Protein AF-A0A077LK19-F1 (afdb_monomer_lite)

Sequence (245 aa):
MDEQANLHALPDFLRAELSGHVGNIASLTPLQRVARYRASAEQLIANKRAGLQQEHVNHAQSVHFLSTVRYTKEDLELSNRLRSMPGIRPTDLDSMAIDAIFFLESNRHLMEFIAGLGQLEAHLAEQERLRAQQQAQEAARLHTQRLAEETARRLQAEEAARKLAQQKAEQEALRATTVAILPASSIELTFGPQATADVTTAIATLKSSIDQAITVFSETLRPHAAHLQDPNVQNLLELSGAERN

Radius of gyration: 47.84 Å; chains: 1; bounding box: 90×68×121 Å

Secondary structure (DSSP, 8-state):
--HHHHHHHS-HHHHHHHHHHH---TTS-HHHHHHHHHHHHHHHHHHHHHT--HHHHHHHHHHHTT---PPPHHHHHHHHHHHTSTT----SHHHHHHHHHHHHHHHHHHHHHHHHHHHHHHHHHHHHHHHHHHHHHHHHHHHHHHHHHHHHHHHHHHHHHHHHHHHHHHHHHHHHHHHHTS----------HHHHHHHHHHHHHHHHHHHHHHHHHHHHHHHHHTT---HHHHHHHHHHHHT--

pLDDT: mean 80.14, std 14.93, range [37.88, 95.0]

Foldseek 3Di:
DDPVVLLVQAQPVLSVQLCVQLDDCPPPDPLVSLVSSLVSLVVVLVVLVVPADVLLCVVLCVVCVVPPDQQHSVNLNVVVVVVPDPPDDPDDSVSSNVVVSSSVSNNVSSVVSSVVSVVVSVVVVVVVVVVVVVVVVVVVVVVVVVVVVVVVVVVVVVVVVVVVVVVVVVVVVVVVVVVVPDPPPPPPDPDPPVSVVVVVVVVVVVVVVVVVVVVVVVVVCVVVVVPDPDVVVVVVVVVVVPPPD

Structure (mmCIF, N/CA/C/O backbone):
data_AF-A0A077LK19-F1
#
_entry.id   AF-A0A077LK19-F1
#
loop_
_atom_site.group_PDB
_atom_site.id
_atom_site.type_symbol
_atom_site.label_atom_id
_atom_site.label_alt_id
_atom_site.label_comp_id
_atom_site.label_asym_id
_atom_site.label_entity_id
_atom_site.label_seq_id
_atom_site.pdbx_PDB_ins_code
_atom_site.Cartn_x
_atom_site.Cartn_y
_atom_site.Cartn_z
_atom_site.occupancy
_atom_site.B_iso_or_equiv
_atom_site.auth_seq_id
_atom_site.auth_comp_id
_atom_site.auth_asym_id
_atom_site.auth_atom_id
_atom_site.pdbx_PDB_model_num
ATOM 1 N N . MET A 1 1 ? -1.905 11.777 0.024 1.00 56.78 1 MET A N 1
ATOM 2 C CA . MET A 1 1 ? -1.041 11.276 -1.064 1.00 56.78 1 MET A CA 1
ATOM 3 C C . MET A 1 1 ? -1.726 10.042 -1.581 1.00 56.78 1 MET A C 1
ATOM 5 O O . MET A 1 1 ? -1.987 9.154 -0.780 1.00 56.78 1 MET A O 1
ATOM 9 N N . ASP A 1 2 ? -2.060 10.022 -2.864 1.00 78.00 2 ASP A N 1
ATOM 10 C CA . ASP A 1 2 ? -2.952 9.003 -3.407 1.00 78.00 2 ASP A CA 1
ATOM 11 C C . ASP A 1 2 ? -2.172 8.037 -4.296 1.00 78.00 2 ASP A C 1
ATOM 13 O O . ASP A 1 2 ? -1.284 8.438 -5.048 1.00 78.00 2 ASP A O 1
ATOM 17 N N . GLU A 1 3 ? -2.536 6.757 -4.230 1.00 77.44 3 GLU A N 1
ATOM 18 C CA . GLU A 1 3 ? -2.002 5.678 -5.074 1.00 77.44 3 GLU A CA 1
ATOM 19 C C . GLU A 1 3 ? -2.029 6.063 -6.567 1.00 77.44 3 GLU A C 1
ATOM 21 O O . GLU A 1 3 ? -1.060 5.858 -7.297 1.00 77.44 3 GLU A O 1
ATOM 26 N N . GLN A 1 4 ? -3.106 6.727 -6.998 1.00 81.25 4 GLN A N 1
ATOM 27 C CA . GLN A 1 4 ? -3.271 7.227 -8.363 1.00 81.25 4 GLN A CA 1
ATOM 28 C C . GLN A 1 4 ? -2.274 8.335 -8.716 1.00 81.25 4 GLN A C 1
ATOM 30 O O . GLN A 1 4 ? -1.746 8.339 -9.824 1.00 81.25 4 GLN A O 1
ATOM 35 N N . ALA A 1 5 ? -1.963 9.243 -7.788 1.00 83.50 5 ALA A N 1
ATOM 36 C CA . ALA A 1 5 ? -1.004 10.318 -8.037 1.00 83.50 5 ALA A CA 1
ATOM 37 C C . ALA A 1 5 ? 0.403 9.759 -8.308 1.00 83.50 5 ALA A C 1
ATOM 39 O O . ALA A 1 5 ? 1.060 10.183 -9.258 1.00 83.50 5 ALA A O 1
ATOM 40 N N . ASN A 1 6 ? 0.819 8.738 -7.548 1.00 83.12 6 ASN A N 1
ATOM 41 C CA . ASN A 1 6 ? 2.083 8.037 -7.787 1.00 83.12 6 ASN A CA 1
ATOM 42 C C . ASN A 1 6 ? 2.083 7.303 -9.141 1.00 83.12 6 ASN A C 1
ATOM 44 O O . ASN A 1 6 ? 3.077 7.338 -9.860 1.00 83.12 6 ASN A O 1
ATOM 48 N N . LEU A 1 7 ? 0.963 6.688 -9.537 1.00 85.81 7 LEU A N 1
ATOM 49 C CA . LEU A 1 7 ? 0.832 6.037 -10.849 1.00 85.81 7 LEU A CA 1
ATOM 50 C C . LEU A 1 7 ? 0.840 7.030 -12.022 1.00 85.81 7 LEU A C 1
ATOM 52 O O . LEU A 1 7 ? 1.305 6.689 -13.109 1.00 85.81 7 LEU A O 1
ATOM 56 N N . HIS A 1 8 ? 0.334 8.249 -11.832 1.00 87.38 8 HIS A N 1
ATOM 57 C CA . HIS A 1 8 ? 0.358 9.292 -12.860 1.00 87.38 8 HIS A CA 1
ATOM 58 C C . HIS A 1 8 ? 1.747 9.907 -13.066 1.00 87.38 8 HIS A C 1
ATOM 60 O O . HIS A 1 8 ? 2.015 10.424 -14.155 1.00 87.38 8 HIS A O 1
ATOM 66 N N . ALA A 1 9 ? 2.631 9.820 -12.067 1.00 86.88 9 ALA A N 1
ATOM 67 C CA . ALA A 1 9 ? 4.024 10.249 -12.187 1.00 86.88 9 ALA A CA 1
ATOM 68 C C . ALA A 1 9 ? 4.830 9.362 -13.153 1.00 86.88 9 ALA A C 1
ATOM 70 O O . ALA A 1 9 ? 5.771 9.840 -13.782 1.00 86.88 9 ALA A O 1
ATOM 71 N N . LEU A 1 10 ? 4.429 8.099 -13.328 1.00 91.75 10 LEU A N 1
ATOM 72 C CA . LEU A 1 10 ? 5.060 7.202 -14.289 1.00 91.75 10 LEU A CA 1
ATOM 73 C C . LEU A 1 10 ? 4.686 7.555 -15.743 1.00 91.75 10 LEU A C 1
ATOM 75 O O . LEU A 1 10 ? 3.550 7.969 -16.015 1.00 91.75 10 LEU A O 1
ATOM 79 N N . PRO A 1 11 ? 5.609 7.325 -16.695 1.00 93.75 11 PRO A N 1
ATOM 80 C CA . PRO A 1 11 ? 5.289 7.146 -18.108 1.00 93.75 11 PRO A CA 1
ATOM 81 C C . PRO A 1 11 ? 4.126 6.159 -18.304 1.00 93.75 11 PRO A C 1
ATOM 83 O O . PRO A 1 11 ? 4.033 5.135 -17.623 1.00 93.75 11 PRO A O 1
ATOM 86 N N . ASP A 1 12 ? 3.237 6.468 -19.240 1.00 93.75 12 ASP A N 1
ATOM 87 C CA . ASP A 1 12 ? 2.075 5.669 -19.615 1.00 93.75 12 ASP A CA 1
ATOM 88 C C . ASP A 1 12 ? 2.459 4.244 -20.033 1.00 93.75 12 ASP A C 1
ATOM 90 O O . ASP A 1 12 ? 1.763 3.301 -19.647 1.00 93.75 12 ASP A O 1
ATOM 94 N N . PHE A 1 13 ? 3.569 4.056 -20.759 1.00 93.56 13 PHE A N 1
ATOM 95 C CA . PHE A 1 13 ? 4.011 2.706 -21.134 1.00 93.56 13 PHE A CA 1
ATOM 96 C C . PHE A 1 13 ? 4.447 1.883 -19.911 1.00 93.56 13 PHE A C 1
ATOM 98 O O . PHE A 1 13 ? 4.066 0.719 -19.789 1.00 93.56 13 PHE A O 1
ATOM 105 N N . LEU A 1 14 ? 5.167 2.491 -18.958 1.00 93.62 14 LEU A N 1
ATOM 106 C CA . LEU A 1 14 ? 5.549 1.829 -17.705 1.00 93.62 14 LEU A CA 1
ATOM 107 C C . LEU A 1 14 ? 4.330 1.545 -16.838 1.00 93.62 14 LEU A C 1
ATOM 109 O O . LEU A 1 14 ? 4.253 0.483 -16.227 1.00 93.62 14 LEU A O 1
ATOM 113 N N . ARG A 1 15 ? 3.352 2.457 -16.815 1.00 93.31 15 ARG A N 1
ATOM 114 C CA . ARG A 1 15 ? 2.076 2.227 -16.136 1.00 93.31 15 ARG A CA 1
ATOM 115 C C . ARG A 1 15 ? 1.351 1.023 -16.736 1.00 93.31 15 ARG A C 1
ATOM 117 O O . ARG A 1 15 ? 0.878 0.183 -15.979 1.00 93.31 15 ARG A O 1
ATOM 124 N N . ALA A 1 16 ? 1.298 0.906 -18.062 1.00 91.75 16 ALA A N 1
ATOM 125 C CA . ALA A 1 16 ? 0.670 -0.227 -18.741 1.00 91.75 16 ALA A CA 1
ATOM 126 C C . ALA A 1 16 ? 1.394 -1.555 -18.454 1.00 91.75 16 ALA A C 1
ATOM 128 O O . ALA A 1 16 ? 0.746 -2.542 -18.098 1.00 91.75 16 ALA A O 1
ATOM 129 N N . GLU A 1 17 ? 2.728 -1.578 -18.540 1.00 92.25 17 GLU A N 1
ATOM 130 C CA . GLU A 1 17 ? 3.533 -2.756 -18.191 1.00 92.25 17 GLU A CA 1
ATOM 131 C C . GLU A 1 17 ? 3.330 -3.166 -16.728 1.00 92.25 17 GLU A C 1
ATOM 133 O O . GLU A 1 17 ? 3.128 -4.348 -16.433 1.00 92.25 17 GLU A O 1
ATOM 138 N N . LEU A 1 18 ? 3.342 -2.193 -15.814 1.00 92.94 18 LEU A N 1
ATOM 139 C CA . LEU A 1 18 ? 3.144 -2.416 -14.388 1.00 92.94 18 LEU A CA 1
ATOM 140 C C . LEU A 1 18 ? 1.738 -2.949 -14.103 1.00 92.94 18 LEU A C 1
ATOM 142 O O . LEU A 1 18 ? 1.604 -3.933 -13.384 1.00 92.94 18 LEU A O 1
ATOM 146 N N . SER A 1 19 ? 0.695 -2.369 -14.703 1.00 90.12 19 SER A N 1
ATOM 147 C CA . SER A 1 19 ? -0.677 -2.882 -14.604 1.00 90.12 19 SER A CA 1
ATOM 148 C C . SER A 1 19 ? -0.786 -4.329 -15.093 1.00 90.12 19 SER A C 1
ATOM 150 O O . SER A 1 19 ? -1.474 -5.130 -14.459 1.00 90.12 19 SER A O 1
ATOM 152 N N . GLY A 1 20 ? -0.065 -4.689 -16.160 1.00 89.56 20 GLY A N 1
ATOM 153 C CA . GLY A 1 20 ? 0.028 -6.070 -16.635 1.00 89.56 20 GLY A CA 1
ATOM 154 C C . GLY A 1 20 ? 0.677 -7.021 -15.622 1.00 89.56 20 GLY A C 1
ATOM 155 O O . GLY A 1 20 ? 0.201 -8.139 -15.444 1.00 89.56 20 GLY A O 1
ATOM 156 N N . HIS A 1 21 ? 1.723 -6.576 -14.917 1.00 87.94 21 HIS A N 1
ATOM 157 C CA . HIS A 1 21 ? 2.427 -7.381 -13.906 1.00 87.94 21 HIS A CA 1
ATOM 158 C C . HIS A 1 21 ? 1.668 -7.490 -12.577 1.00 87.94 21 HIS A C 1
ATOM 160 O O . HIS A 1 21 ? 1.743 -8.507 -11.887 1.00 87.94 21 HIS A O 1
ATOM 166 N N . VAL A 1 22 ? 0.953 -6.435 -12.195 1.00 91.38 22 VAL A N 1
ATOM 167 C CA . VAL A 1 22 ? 0.200 -6.363 -10.938 1.00 91.38 22 VAL A CA 1
ATOM 168 C C . VAL A 1 22 ? -1.007 -7.298 -10.975 1.00 91.38 22 VAL A C 1
ATOM 170 O O . VAL A 1 22 ? -1.248 -8.031 -10.006 1.00 91.38 22 VAL A O 1
ATOM 173 N N . GLY A 1 23 ? -1.708 -7.332 -12.112 1.00 86.88 23 GLY A N 1
ATOM 174 C CA . GLY A 1 23 ? -2.899 -8.148 -12.317 1.00 86.88 23 GLY A CA 1
ATOM 175 C C . GLY A 1 23 ? -4.124 -7.602 -11.578 1.00 86.88 23 GLY A C 1
ATOM 176 O O . GLY A 1 23 ? -4.266 -6.397 -11.374 1.00 86.88 23 GLY A O 1
ATOM 177 N N . ASN A 1 24 ? -5.042 -8.491 -11.188 1.00 87.56 24 ASN A N 1
ATOM 178 C CA . ASN A 1 24 ? -6.259 -8.093 -10.481 1.00 87.56 24 ASN A CA 1
ATOM 179 C C . ASN A 1 24 ? -5.975 -7.768 -9.005 1.00 87.56 24 ASN A C 1
ATOM 181 O O . ASN A 1 24 ? -5.489 -8.613 -8.255 1.00 87.56 24 ASN A O 1
ATOM 185 N N . ILE A 1 25 ? -6.345 -6.557 -8.594 1.00 87.62 25 ILE A N 1
ATOM 186 C CA . ILE A 1 25 ? -6.139 -6.012 -7.244 1.00 87.62 25 ILE A CA 1
ATOM 187 C C . ILE A 1 25 ? -7.433 -5.505 -6.594 1.00 87.62 25 ILE A C 1
ATOM 189 O O . ILE A 1 25 ? -7.386 -4.891 -5.529 1.00 87.62 25 ILE A O 1
ATOM 193 N N . ALA A 1 26 ? -8.594 -5.758 -7.211 1.00 85.25 26 ALA A N 1
ATOM 194 C CA . ALA A 1 26 ? -9.877 -5.204 -6.770 1.00 85.25 26 ALA A CA 1
ATOM 195 C C . ALA A 1 26 ? -10.287 -5.647 -5.353 1.00 85.25 26 ALA A C 1
ATOM 197 O O . ALA A 1 26 ? -10.966 -4.906 -4.650 1.00 85.25 26 ALA A O 1
ATOM 198 N N . SER A 1 27 ? -9.857 -6.835 -4.920 1.00 89.06 27 SER A N 1
ATOM 199 C CA . SER A 1 27 ? -10.180 -7.399 -3.604 1.00 89.06 27 SER A CA 1
ATOM 200 C C . SER A 1 27 ? -9.147 -7.094 -2.515 1.00 89.06 27 SER A C 1
ATOM 202 O O . SER A 1 27 ? -9.308 -7.556 -1.388 1.00 89.06 27 SER A O 1
ATOM 204 N N . LEU A 1 28 ? -8.064 -6.380 -2.834 1.00 91.00 28 LEU A N 1
ATOM 205 C CA . LEU A 1 28 ? -6.965 -6.146 -1.898 1.00 91.00 28 LEU A CA 1
ATOM 206 C C . LEU A 1 28 ? -7.194 -4.891 -1.055 1.00 91.00 28 LEU A C 1
ATOM 208 O O . LEU A 1 28 ? -7.706 -3.872 -1.537 1.00 91.00 28 LEU A O 1
ATOM 212 N N . THR A 1 29 ? -6.744 -4.947 0.201 1.00 89.88 29 THR A N 1
ATOM 213 C CA . THR A 1 29 ? -6.697 -3.759 1.061 1.00 89.88 29 THR A CA 1
ATOM 214 C C . THR A 1 29 ? -5.720 -2.727 0.486 1.00 89.88 29 THR A C 1
ATOM 216 O O . THR A 1 29 ? -4.801 -3.100 -0.246 1.00 89.88 29 THR A O 1
ATOM 219 N N . PRO A 1 30 ? -5.856 -1.427 0.809 1.00 88.38 30 PRO A N 1
ATOM 220 C CA . PRO A 1 30 ? -4.942 -0.401 0.303 1.00 88.38 30 PRO A CA 1
ATOM 221 C C . PRO A 1 30 ? -3.462 -0.719 0.561 1.00 88.38 30 PRO A C 1
ATOM 223 O O . PRO A 1 30 ? -2.636 -0.574 -0.335 1.00 88.38 30 PRO A O 1
ATOM 226 N N . LEU A 1 31 ? -3.133 -1.236 1.748 1.00 88.69 31 LEU A N 1
ATOM 227 C CA . LEU A 1 31 ? -1.765 -1.614 2.104 1.00 88.69 31 LEU A CA 1
ATOM 228 C C . LEU A 1 31 ? -1.263 -2.812 1.278 1.00 88.69 31 LEU A C 1
ATOM 230 O O . LEU A 1 31 ? -0.141 -2.803 0.775 1.00 88.69 31 LEU A O 1
ATOM 234 N N . GLN A 1 32 ? -2.122 -3.810 1.046 1.00 90.88 32 GLN A N 1
ATOM 235 C CA . GLN A 1 32 ? -1.809 -4.944 0.170 1.00 90.88 32 GLN A CA 1
ATOM 236 C C . GLN A 1 32 ? -1.652 -4.527 -1.297 1.00 90.88 32 GLN A C 1
ATOM 238 O O . GLN A 1 32 ? -0.789 -5.068 -1.988 1.00 90.88 32 GLN A O 1
ATOM 243 N N . ARG A 1 33 ? -2.448 -3.563 -1.780 1.00 92.06 33 ARG A N 1
ATOM 244 C CA . ARG A 1 33 ? -2.294 -3.008 -3.133 1.00 92.06 33 ARG A CA 1
ATOM 245 C C . ARG A 1 33 ? -0.938 -2.338 -3.297 1.00 92.06 33 ARG A C 1
ATOM 247 O O . ARG A 1 33 ? -0.222 -2.668 -4.236 1.00 92.06 33 ARG A O 1
ATOM 254 N N . VAL A 1 34 ? -0.551 -1.477 -2.356 1.00 91.94 34 VAL A N 1
ATOM 255 C CA . VAL A 1 34 ? 0.759 -0.806 -2.367 1.00 91.94 34 VAL A CA 1
ATOM 256 C C . VAL A 1 34 ? 1.901 -1.826 -2.366 1.00 91.94 34 VAL A C 1
ATOM 258 O O . VAL A 1 34 ? 2.799 -1.735 -3.204 1.00 91.94 34 VAL A O 1
ATOM 261 N N . ALA A 1 35 ? 1.832 -2.849 -1.509 1.00 91.25 35 ALA A N 1
ATOM 262 C CA . ALA A 1 35 ? 2.822 -3.925 -1.479 1.00 91.25 35 ALA A CA 1
ATOM 263 C C . ALA A 1 35 ? 2.893 -4.695 -2.812 1.00 91.25 35 ALA A C 1
ATOM 265 O O . ALA A 1 35 ? 3.982 -5.003 -3.300 1.00 91.25 35 ALA A O 1
ATOM 266 N N . ARG A 1 36 ? 1.741 -4.968 -3.440 1.00 93.06 36 ARG A N 1
ATOM 267 C CA . ARG A 1 36 ? 1.669 -5.632 -4.747 1.00 93.06 36 ARG A CA 1
ATOM 268 C C . ARG A 1 36 ? 2.302 -4.783 -5.846 1.00 93.06 36 ARG A C 1
ATOM 270 O O . ARG A 1 36 ? 3.126 -5.297 -6.594 1.00 93.06 36 ARG A O 1
ATOM 277 N N . TYR A 1 37 ? 1.959 -3.497 -5.917 1.00 93.62 37 TYR A N 1
ATOM 278 C CA . TYR A 1 37 ? 2.551 -2.560 -6.873 1.00 93.62 37 TYR A CA 1
ATOM 279 C C . TYR A 1 37 ? 4.065 -2.458 -6.714 1.00 93.62 37 TYR A C 1
ATOM 281 O O . TYR A 1 37 ? 4.784 -2.484 -7.712 1.00 93.62 37 TYR A O 1
ATOM 289 N N . ARG A 1 38 ? 4.554 -2.397 -5.473 1.00 93.44 38 ARG A N 1
ATOM 290 C CA . ARG A 1 38 ? 5.986 -2.379 -5.177 1.00 93.44 38 ARG A CA 1
ATOM 291 C C . ARG A 1 38 ? 6.684 -3.645 -5.674 1.00 93.44 38 ARG A C 1
ATOM 293 O O . ARG A 1 38 ? 7.648 -3.536 -6.424 1.00 93.44 38 ARG A O 1
ATOM 300 N N . ALA A 1 39 ? 6.174 -4.825 -5.321 1.00 93.69 39 ALA A N 1
ATOM 301 C CA . ALA A 1 39 ? 6.757 -6.097 -5.749 1.00 93.69 39 ALA A CA 1
ATOM 302 C C . ALA A 1 39 ? 6.772 -6.236 -7.283 1.00 93.69 39 ALA A C 1
ATOM 304 O O . ALA A 1 39 ? 7.774 -6.644 -7.869 1.00 93.69 39 ALA A O 1
ATOM 305 N N . SER A 1 40 ? 5.685 -5.841 -7.952 1.00 95.00 40 SER A N 1
ATOM 306 C CA . SER A 1 40 ? 5.616 -5.842 -9.415 1.00 95.00 40 SER A CA 1
ATOM 307 C C . SER A 1 40 ? 6.587 -4.843 -10.052 1.00 95.00 40 SER A C 1
ATOM 309 O O . SER A 1 40 ? 7.185 -5.160 -11.077 1.00 95.00 40 SER A O 1
ATOM 311 N N . ALA A 1 41 ? 6.792 -3.666 -9.452 1.00 94.69 41 ALA A N 1
ATOM 312 C CA . ALA A 1 41 ? 7.774 -2.692 -9.927 1.00 94.69 41 ALA A CA 1
ATOM 313 C C . ALA A 1 41 ? 9.214 -3.201 -9.750 1.00 94.69 41 ALA A C 1
ATOM 315 O O . ALA A 1 41 ? 10.024 -3.074 -10.667 1.00 94.69 41 ALA A O 1
ATOM 316 N N . GLU A 1 42 ? 9.529 -3.834 -8.617 1.00 94.88 42 GLU A N 1
ATOM 317 C CA . GLU A 1 42 ? 10.832 -4.465 -8.366 1.00 94.88 42 GLU A CA 1
ATOM 318 C C . GLU A 1 42 ? 11.113 -5.589 -9.375 1.00 94.88 42 GLU A C 1
ATOM 320 O O . GLU A 1 42 ? 12.199 -5.650 -9.958 1.00 94.88 42 GLU A O 1
ATOM 325 N N . GLN A 1 43 ? 10.115 -6.432 -9.656 1.00 94.00 43 GLN A N 1
ATOM 326 C CA . GLN A 1 43 ? 10.219 -7.468 -10.683 1.00 94.00 43 GLN A CA 1
ATOM 327 C C . GLN A 1 43 ? 10.417 -6.865 -12.079 1.00 94.00 43 GLN A C 1
ATOM 329 O O . GLN A 1 43 ? 11.242 -7.355 -12.850 1.00 94.00 43 GLN A O 1
ATOM 334 N N . LEU A 1 44 ? 9.705 -5.785 -12.408 1.00 93.88 44 LEU A N 1
ATOM 335 C CA . LEU A 1 44 ? 9.854 -5.108 -13.692 1.00 93.88 44 LEU A CA 1
ATOM 336 C C . LEU A 1 44 ? 11.261 -4.515 -13.860 1.00 93.88 44 LEU A C 1
ATOM 338 O O . LEU A 1 44 ? 11.857 -4.657 -14.927 1.00 93.88 44 LEU A O 1
ATOM 342 N N . ILE A 1 45 ? 11.825 -3.922 -12.802 1.00 93.50 45 ILE A N 1
ATOM 343 C CA . ILE A 1 45 ? 13.221 -3.457 -12.783 1.00 93.50 45 ILE A CA 1
ATOM 344 C C . ILE A 1 45 ? 14.177 -4.631 -13.017 1.00 93.50 45 ILE A C 1
ATOM 346 O O . ILE A 1 45 ? 15.097 -4.523 -13.830 1.00 93.50 45 ILE A O 1
ATOM 350 N N . ALA A 1 46 ? 13.973 -5.757 -12.330 1.00 93.00 46 ALA A N 1
ATOM 351 C CA . ALA A 1 46 ? 14.807 -6.944 -12.498 1.00 93.00 46 ALA A CA 1
ATOM 352 C C . ALA A 1 46 ? 14.753 -7.475 -13.941 1.00 93.00 46 ALA A C 1
ATOM 354 O O . ALA A 1 46 ? 15.799 -7.708 -14.546 1.00 93.00 46 ALA A O 1
ATOM 355 N N . ASN A 1 47 ? 13.556 -7.570 -14.525 1.00 91.19 47 ASN A N 1
ATOM 356 C CA . ASN A 1 47 ? 13.354 -7.999 -15.910 1.00 91.19 47 ASN A CA 1
ATOM 357 C C . ASN A 1 47 ? 14.043 -7.055 -16.905 1.00 91.19 47 ASN A C 1
ATOM 359 O O . ASN A 1 47 ? 14.745 -7.510 -17.807 1.00 91.19 47 ASN A O 1
ATOM 363 N N . LYS A 1 48 ? 13.895 -5.736 -16.722 1.00 89.38 48 LYS A N 1
ATOM 364 C CA . LYS A 1 48 ? 14.544 -4.731 -17.578 1.00 89.38 48 LYS A CA 1
ATOM 365 C C . LYS A 1 48 ? 16.068 -4.758 -17.450 1.00 89.38 48 LYS A C 1
ATOM 367 O O . LYS A 1 48 ? 16.757 -4.505 -18.429 1.00 89.38 48 LYS A O 1
ATOM 372 N N . ARG A 1 49 ? 16.607 -5.086 -16.272 1.00 87.12 49 ARG A N 1
ATOM 373 C CA . ARG A 1 49 ? 18.055 -5.239 -16.051 1.00 87.12 49 ARG A CA 1
ATOM 374 C C . ARG A 1 49 ? 18.623 -6.529 -16.626 1.00 87.12 49 ARG A C 1
ATOM 376 O O . ARG A 1 49 ? 19.745 -6.508 -17.110 1.00 87.12 49 ARG A O 1
ATOM 383 N N . ALA A 1 50 ? 17.871 -7.626 -16.595 1.00 86.69 50 ALA A N 1
ATOM 384 C CA . ALA A 1 50 ? 18.337 -8.923 -17.084 1.00 86.69 50 ALA A CA 1
ATOM 385 C C . ALA A 1 50 ? 18.701 -8.908 -18.581 1.00 86.69 50 ALA A C 1
ATOM 387 O O . ALA A 1 50 ? 19.555 -9.677 -19.011 1.00 86.69 50 ALA A O 1
ATOM 388 N N . GLY A 1 51 ? 18.075 -8.025 -19.367 1.00 78.75 51 GLY A N 1
ATOM 389 C CA . GLY A 1 51 ? 18.383 -7.838 -20.787 1.00 78.75 51 GLY A CA 1
ATOM 390 C C . GLY A 1 51 ? 19.579 -6.923 -21.082 1.00 78.75 51 GLY A C 1
ATOM 391 O O . GLY A 1 51 ? 19.950 -6.789 -22.245 1.00 78.75 51 GLY A O 1
ATOM 392 N N . LEU A 1 52 ? 20.177 -6.278 -20.073 1.00 83.88 52 LEU A N 1
ATOM 393 C CA . LEU A 1 52 ? 21.274 -5.327 -20.263 1.00 83.88 52 LEU A CA 1
ATOM 394 C C . LEU A 1 52 ? 22.635 -6.015 -20.150 1.00 83.88 52 LEU A C 1
ATOM 396 O O . LEU A 1 52 ? 22.996 -6.536 -19.097 1.00 83.88 52 LEU A O 1
ATOM 400 N N . GLN A 1 53 ? 23.426 -5.950 -21.221 1.00 84.62 53 GLN A N 1
ATOM 401 C CA . GLN A 1 53 ? 24.838 -6.329 -21.182 1.00 84.62 53 GLN A CA 1
ATOM 402 C C . GLN A 1 53 ? 25.656 -5.230 -20.494 1.00 84.62 53 GLN A C 1
ATOM 404 O O . GLN A 1 53 ? 25.462 -4.039 -20.756 1.00 84.62 53 GLN A O 1
ATOM 409 N N . GLN A 1 54 ? 26.609 -5.623 -19.644 1.00 84.12 54 GLN A N 1
ATOM 410 C CA . GLN A 1 54 ? 27.443 -4.677 -18.893 1.00 84.12 54 GLN A CA 1
ATOM 411 C C . GLN A 1 54 ? 28.259 -3.761 -19.818 1.00 84.12 54 GLN A C 1
ATOM 413 O O . GLN A 1 54 ? 28.473 -2.596 -19.497 1.00 84.12 54 GLN A O 1
ATOM 418 N N . GLU A 1 55 ? 28.679 -4.260 -20.982 1.00 82.75 55 GLU A N 1
ATOM 419 C CA . GLU A 1 55 ? 29.404 -3.475 -21.985 1.00 82.75 55 GLU A CA 1
ATOM 420 C C . GLU A 1 55 ? 28.568 -2.301 -22.525 1.00 82.75 55 GLU 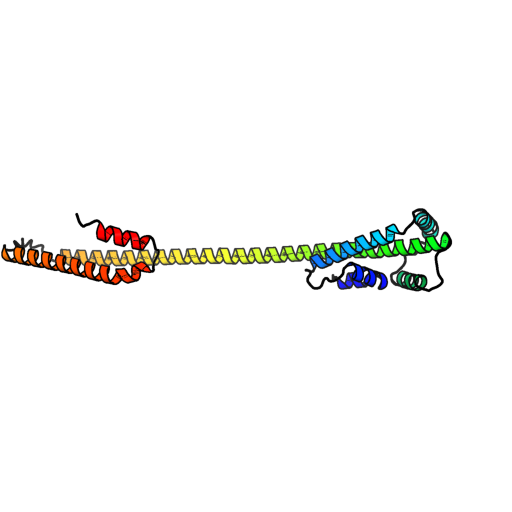A C 1
ATOM 422 O O . GLU A 1 55 ? 29.067 -1.178 -22.599 1.00 82.75 55 GLU A O 1
ATOM 427 N N . HIS A 1 56 ? 27.272 -2.516 -22.783 1.00 82.69 56 HIS A N 1
ATOM 428 C CA . HIS A 1 56 ? 26.353 -1.463 -23.223 1.00 82.69 56 HIS A CA 1
ATOM 429 C C . HIS A 1 56 ? 26.065 -0.472 -22.107 1.00 82.69 56 HIS A C 1
ATOM 431 O O . HIS A 1 56 ? 25.922 0.712 -22.375 1.00 82.69 56 HIS A O 1
ATOM 437 N N . VAL A 1 57 ? 26.003 -0.932 -20.854 1.00 82.12 57 VAL A N 1
ATOM 438 C CA . VAL A 1 57 ? 25.840 -0.050 -19.691 1.00 82.12 57 VAL A CA 1
ATOM 439 C C . VAL A 1 57 ? 27.071 0.831 -19.509 1.00 82.12 57 VAL A C 1
ATOM 441 O O . VAL A 1 57 ? 26.925 2.026 -19.282 1.00 82.12 57 VAL A O 1
ATOM 444 N N . ASN A 1 58 ? 28.276 0.277 -19.647 1.00 83.81 58 ASN A N 1
ATOM 445 C CA . ASN A 1 58 ? 29.517 1.039 -19.525 1.00 83.81 58 ASN A CA 1
ATOM 446 C C . ASN A 1 58 ? 29.656 2.066 -20.659 1.00 83.81 58 ASN A C 1
ATOM 448 O O . ASN A 1 58 ? 30.046 3.205 -20.404 1.00 83.81 58 ASN A O 1
ATOM 452 N N . HIS A 1 59 ? 29.303 1.687 -21.893 1.00 80.38 59 HIS A N 1
ATOM 453 C CA . HIS A 1 59 ? 29.302 2.602 -23.041 1.00 80.38 59 HIS A CA 1
ATOM 454 C C . HIS A 1 59 ? 28.190 3.652 -22.937 1.00 80.38 59 HIS A C 1
ATOM 456 O O . HIS A 1 59 ? 28.420 4.835 -23.147 1.00 80.38 59 HIS A O 1
ATOM 462 N N . ALA A 1 60 ? 26.994 3.261 -22.498 1.00 79.69 60 ALA A N 1
ATOM 463 C CA . ALA A 1 60 ? 25.928 4.197 -22.163 1.00 79.69 60 ALA A CA 1
ATOM 464 C C . ALA A 1 60 ? 26.386 5.184 -21.095 1.00 79.69 60 ALA A C 1
ATOM 466 O O . ALA A 1 60 ? 26.172 6.375 -21.244 1.00 79.69 60 ALA A O 1
ATOM 467 N N . GLN A 1 61 ? 27.057 4.729 -20.040 1.00 77.12 61 GLN A N 1
ATOM 468 C CA . GLN A 1 61 ? 27.593 5.617 -19.018 1.00 77.12 61 GLN A CA 1
ATOM 469 C C . GLN A 1 61 ? 28.673 6.540 -19.578 1.00 77.12 61 GLN A C 1
ATOM 471 O O . GLN A 1 61 ? 28.642 7.718 -19.258 1.00 77.12 61 GLN A O 1
ATOM 476 N N . SER A 1 62 ? 29.586 6.078 -20.433 1.00 74.81 62 SER A N 1
ATOM 477 C CA . SER A 1 62 ? 30.628 6.945 -21.002 1.00 74.81 62 SER A CA 1
ATOM 478 C C . SER A 1 62 ? 30.055 8.016 -21.940 1.00 74.81 62 SER A C 1
ATOM 480 O O . SER A 1 62 ? 30.451 9.178 -21.858 1.00 74.81 62 SER A O 1
ATOM 482 N N . VAL A 1 63 ? 29.080 7.651 -22.778 1.00 68.06 63 VAL A N 1
ATOM 483 C CA . VAL A 1 63 ? 28.412 8.561 -23.721 1.00 68.06 63 VAL A CA 1
ATOM 484 C C . VAL A 1 63 ? 27.442 9.493 -22.989 1.00 68.06 63 VAL A C 1
ATOM 486 O O . VAL A 1 63 ? 27.394 10.692 -23.262 1.00 68.06 63 VAL A O 1
ATOM 489 N N . HIS A 1 64 ? 26.697 8.973 -22.013 1.00 64.06 64 HIS A N 1
ATOM 490 C CA . HIS A 1 64 ? 25.696 9.727 -21.264 1.00 64.06 64 HIS A CA 1
ATOM 491 C C . HIS A 1 64 ? 26.304 10.586 -20.150 1.00 64.06 64 HIS A C 1
ATOM 493 O O . HIS A 1 64 ? 25.729 11.614 -19.826 1.00 64.06 64 HIS A O 1
ATOM 499 N N . PHE A 1 65 ? 27.480 10.260 -19.599 1.00 53.44 65 PHE A N 1
ATOM 500 C CA . PHE A 1 65 ? 28.167 11.109 -18.609 1.00 53.44 65 PHE A CA 1
ATOM 501 C C . PHE A 1 65 ? 28.559 12.481 -19.182 1.00 53.44 65 PHE A C 1
ATOM 503 O O . PHE A 1 65 ? 28.664 13.454 -18.439 1.00 53.44 65 PHE A O 1
ATOM 510 N N . LEU A 1 66 ? 28.704 12.590 -20.507 1.00 49.97 66 LEU A N 1
ATOM 511 C CA . LEU A 1 66 ? 28.909 13.863 -21.208 1.00 49.97 66 LEU A CA 1
ATOM 512 C C . LEU A 1 66 ? 27.611 14.685 -21.363 1.00 49.97 66 LEU A C 1
ATOM 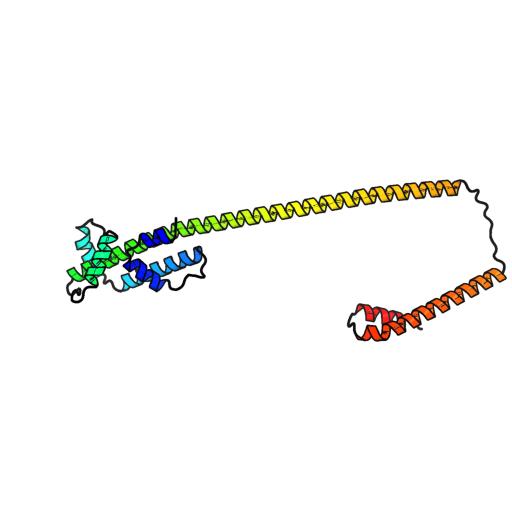514 O O . LEU A 1 66 ? 27.669 15.870 -21.683 1.00 49.97 66 LEU A O 1
ATO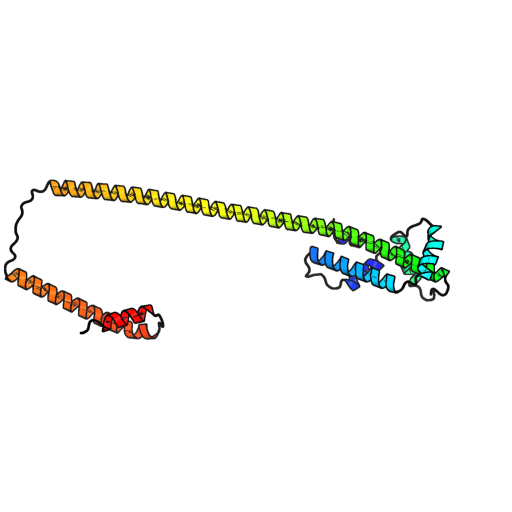M 518 N N . SER A 1 67 ? 26.447 14.080 -21.105 1.00 56.19 67 SER A N 1
ATOM 519 C CA . SER A 1 67 ? 25.114 14.680 -21.185 1.00 56.19 67 SER A CA 1
ATOM 520 C C . SER A 1 67 ? 24.418 14.578 -19.825 1.00 56.19 67 SER A C 1
ATOM 522 O O . SER A 1 67 ? 23.826 13.563 -19.470 1.00 56.19 67 SER A O 1
ATOM 524 N N . THR A 1 68 ? 24.431 15.656 -19.044 1.00 57.19 68 THR A N 1
ATOM 525 C CA . THR A 1 68 ? 23.722 15.761 -17.753 1.00 57.19 68 THR A CA 1
ATOM 526 C C . THR A 1 68 ? 22.188 15.750 -17.873 1.00 57.19 68 THR A C 1
ATOM 528 O O . THR A 1 68 ? 21.487 15.956 -16.879 1.00 57.19 68 THR A O 1
ATOM 531 N N . VAL A 1 69 ? 21.643 15.525 -19.071 1.00 65.75 69 VAL A N 1
ATOM 532 C CA . VAL A 1 69 ? 20.211 15.615 -19.359 1.00 65.75 69 VAL A CA 1
ATOM 533 C C . VAL A 1 69 ? 19.526 14.300 -19.001 1.00 65.75 69 VAL A C 1
ATOM 535 O O . VAL A 1 69 ? 19.630 13.314 -19.721 1.00 65.75 69 VAL A O 1
ATOM 538 N N . ARG A 1 70 ? 18.804 14.289 -17.880 1.00 77.81 70 ARG A N 1
ATOM 539 C CA . ARG A 1 70 ? 17.941 13.165 -17.494 1.00 77.81 70 ARG A CA 1
ATOM 540 C C . ARG A 1 70 ? 16.691 13.138 -18.358 1.00 77.81 70 ARG A C 1
ATOM 542 O O . ARG A 1 70 ? 16.145 14.195 -18.664 1.00 77.81 70 ARG A O 1
ATOM 549 N N . TYR A 1 71 ? 16.200 11.942 -18.672 1.00 85.06 71 TYR A N 1
ATOM 550 C CA . TYR A 1 71 ? 14.974 11.815 -19.450 1.00 85.06 71 TYR A CA 1
ATOM 551 C C . TYR A 1 71 ? 13.778 12.181 -18.575 1.00 85.06 71 TYR A C 1
ATOM 553 O O . TYR A 1 71 ? 13.516 11.561 -17.535 1.00 85.06 71 TYR A O 1
ATOM 561 N N . THR A 1 72 ? 13.034 13.192 -19.010 1.00 89.38 72 THR A N 1
ATOM 562 C CA . THR A 1 72 ? 11.721 13.495 -18.446 1.00 89.38 72 THR A CA 1
ATOM 563 C C . THR A 1 72 ? 10.737 12.363 -18.757 1.00 89.38 72 THR A C 1
ATOM 565 O O . THR A 1 72 ? 11.044 11.416 -19.490 1.00 89.38 72 THR A O 1
ATOM 568 N N . LYS A 1 73 ? 9.535 12.432 -18.178 1.00 90.81 73 LYS A N 1
ATOM 569 C CA . LYS A 1 73 ? 8.464 11.484 -18.501 1.00 90.81 73 LYS A CA 1
ATOM 570 C C . LYS A 1 73 ? 8.160 11.515 -20.005 1.00 90.81 73 LYS A C 1
ATOM 572 O O . LYS A 1 73 ? 8.012 10.466 -20.626 1.00 90.81 73 LYS A O 1
ATOM 577 N N . GLU A 1 74 ? 8.106 12.711 -20.579 1.00 91.31 74 GLU A N 1
ATOM 578 C CA . GLU A 1 74 ? 7.799 12.969 -21.983 1.00 91.31 74 GLU A CA 1
ATOM 579 C C . GLU A 1 74 ? 8.905 12.455 -22.914 1.00 91.31 74 GLU A C 1
ATOM 581 O O . GLU A 1 74 ? 8.602 11.827 -23.931 1.00 91.31 74 GLU A O 1
ATOM 586 N N . ASP A 1 75 ? 10.177 12.644 -22.545 1.00 89.81 75 ASP A N 1
ATOM 587 C CA . ASP A 1 75 ? 11.316 12.123 -23.315 1.00 89.81 75 ASP A CA 1
ATOM 588 C C . ASP A 1 75 ? 11.292 10.593 -23.375 1.00 89.81 75 ASP A C 1
ATOM 590 O O . ASP A 1 75 ? 11.533 9.993 -24.426 1.00 89.81 75 ASP A O 1
ATOM 594 N N . LEU A 1 76 ? 10.960 9.946 -22.254 1.00 91.12 76 LEU A N 1
ATOM 595 C CA . LEU A 1 76 ? 10.902 8.490 -22.177 1.00 91.12 76 LEU A CA 1
ATOM 596 C C . LEU A 1 76 ? 9.710 7.921 -22.959 1.00 91.12 76 LEU A C 1
ATOM 598 O O . LEU A 1 76 ? 9.845 6.888 -23.614 1.00 91.12 76 LEU A O 1
ATOM 602 N N . GLU A 1 77 ? 8.567 8.610 -22.951 1.00 92.88 77 GLU A N 1
ATOM 603 C CA . GLU A 1 77 ? 7.417 8.284 -23.803 1.00 92.88 77 GLU A CA 1
ATOM 604 C C . GLU A 1 77 ? 7.758 8.381 -25.289 1.00 92.88 77 GLU A C 1
ATOM 606 O O . GLU A 1 77 ? 7.464 7.468 -26.068 1.00 92.88 77 GLU A O 1
ATOM 611 N N . LEU A 1 78 ? 8.406 9.475 -25.692 1.00 90.31 78 LEU A N 1
ATOM 612 C CA . LEU A 1 78 ? 8.848 9.659 -27.067 1.00 90.31 78 LEU A CA 1
ATOM 613 C C . LEU A 1 78 ? 9.840 8.561 -27.470 1.00 90.31 78 LEU A C 1
ATOM 615 O O . LEU A 1 78 ? 9.672 7.939 -28.519 1.00 90.31 78 LEU A O 1
ATOM 619 N N . SER A 1 79 ? 10.823 8.272 -26.617 1.00 88.25 79 SER A N 1
ATOM 620 C CA . SER A 1 79 ? 11.810 7.215 -26.845 1.00 88.25 79 SER A CA 1
ATOM 621 C C . SER A 1 79 ? 11.155 5.836 -26.987 1.00 88.25 79 SER A C 1
ATOM 623 O O . SER A 1 79 ? 11.467 5.099 -27.923 1.00 88.25 79 SER A O 1
ATOM 625 N N . ASN A 1 80 ? 10.169 5.509 -26.143 1.00 90.38 80 ASN A N 1
ATOM 626 C CA . ASN A 1 80 ? 9.420 4.256 -26.245 1.00 90.38 80 ASN A CA 1
ATOM 627 C C . ASN A 1 80 ? 8.660 4.138 -27.580 1.00 90.38 80 ASN A C 1
ATOM 629 O O . ASN A 1 80 ? 8.663 3.079 -28.215 1.00 90.38 80 ASN A O 1
ATOM 633 N N . ARG A 1 81 ? 8.038 5.231 -28.042 1.00 90.12 81 ARG A N 1
ATOM 634 C CA . ARG A 1 81 ? 7.355 5.268 -29.346 1.00 90.12 81 ARG A CA 1
ATOM 635 C C . ARG A 1 81 ? 8.327 5.050 -30.496 1.00 90.12 81 ARG A C 1
ATOM 637 O O . ARG A 1 81 ? 8.014 4.273 -31.391 1.00 90.12 81 ARG A O 1
ATOM 644 N N . LEU A 1 82 ? 9.493 5.697 -30.455 1.00 86.12 82 LEU A N 1
ATOM 645 C CA . LEU A 1 82 ? 10.536 5.544 -31.471 1.00 86.12 82 LEU A CA 1
ATOM 646 C C . LEU A 1 82 ? 11.084 4.110 -31.506 1.00 86.12 82 LEU A C 1
ATOM 648 O O . LEU A 1 82 ? 11.176 3.529 -32.583 1.00 86.12 82 LEU A O 1
ATOM 652 N N . ARG A 1 83 ? 11.358 3.496 -30.346 1.00 84.75 83 ARG A N 1
ATOM 653 C CA . ARG A 1 83 ? 11.792 2.085 -30.253 1.00 84.75 83 ARG A CA 1
ATOM 654 C C . ARG A 1 83 ? 10.757 1.094 -30.777 1.00 84.75 83 ARG A C 1
ATOM 656 O O . ARG A 1 83 ? 11.117 0.038 -31.282 1.00 84.75 83 ARG A O 1
ATOM 663 N N . SER A 1 84 ? 9.474 1.421 -30.641 1.00 84.38 84 SER A N 1
ATOM 664 C CA . SER A 1 84 ? 8.377 0.562 -31.096 1.00 84.38 84 SER A CA 1
ATOM 665 C C . SER A 1 84 ? 8.139 0.643 -32.610 1.00 84.38 84 SER A C 1
ATOM 667 O O . SER A 1 84 ? 7.306 -0.099 -33.135 1.00 84.38 84 SER A O 1
ATOM 669 N N . MET A 1 85 ? 8.839 1.530 -33.330 1.00 84.75 85 MET A N 1
ATOM 670 C CA . MET A 1 85 ? 8.697 1.645 -34.779 1.00 84.75 85 MET A CA 1
ATOM 671 C C . MET A 1 85 ? 9.371 0.464 -35.500 1.00 84.75 85 MET A C 1
ATOM 673 O O . MET A 1 85 ? 10.526 0.131 -35.217 1.00 84.75 85 MET A O 1
ATOM 677 N N . PRO A 1 86 ? 8.690 -0.169 -36.472 1.00 77.38 86 PRO A N 1
ATOM 678 C CA . PRO A 1 86 ? 9.283 -1.246 -37.248 1.00 77.38 86 PRO A CA 1
ATOM 679 C C . PRO A 1 86 ? 10.489 -0.749 -38.054 1.00 77.38 86 PRO A C 1
ATOM 681 O O . PRO A 1 86 ? 10.460 0.330 -38.639 1.00 77.38 86 PRO A O 1
ATOM 684 N N . GLY A 1 87 ? 11.546 -1.562 -38.110 1.00 73.38 87 GLY A N 1
ATOM 685 C CA . GLY A 1 87 ? 12.770 -1.265 -38.867 1.00 73.38 87 GLY A CA 1
ATOM 686 C C . GLY A 1 87 ? 13.869 -0.553 -38.073 1.00 73.38 87 GLY A C 1
ATOM 687 O O . GLY A 1 87 ? 15.004 -0.520 -38.538 1.00 73.38 87 GLY A O 1
ATOM 688 N N . ILE A 1 88 ? 13.582 -0.068 -36.863 1.00 68.94 88 ILE A N 1
ATOM 689 C CA . ILE A 1 88 ? 14.590 0.480 -35.949 1.00 68.94 88 ILE A CA 1
ATOM 690 C C . ILE A 1 88 ? 14.985 -0.635 -34.978 1.00 68.94 88 ILE A C 1
ATOM 692 O O . ILE A 1 88 ? 14.280 -0.915 -34.011 1.00 68.94 88 ILE A O 1
ATOM 696 N N . ARG A 1 89 ? 16.087 -1.337 -35.264 1.00 69.31 89 ARG A N 1
ATOM 697 C CA . ARG A 1 89 ? 16.686 -2.298 -34.327 1.00 69.31 89 ARG A CA 1
ATOM 698 C C . ARG A 1 89 ? 18.099 -1.854 -33.972 1.00 69.31 89 ARG A C 1
ATOM 700 O O . ARG A 1 89 ? 18.846 -1.523 -34.889 1.00 69.31 89 ARG A O 1
ATOM 707 N N . PRO A 1 90 ? 18.485 -1.890 -32.687 1.00 70.94 90 PRO A N 1
ATOM 708 C CA . PRO A 1 90 ? 19.867 -1.664 -32.300 1.00 70.94 90 PRO A CA 1
ATOM 709 C C . PRO A 1 90 ? 20.763 -2.744 -32.912 1.00 70.94 90 PRO A C 1
ATOM 711 O O . PRO A 1 90 ? 20.618 -3.924 -32.592 1.00 70.94 90 PRO A O 1
ATOM 714 N N . THR A 1 91 ? 21.654 -2.354 -33.820 1.00 78.06 91 THR A N 1
ATOM 715 C CA . THR A 1 91 ? 22.597 -3.277 -34.478 1.00 78.06 91 THR A CA 1
ATOM 716 C C . THR A 1 91 ? 24.054 -2.987 -34.149 1.00 78.06 91 THR A C 1
ATOM 718 O O . THR A 1 91 ? 24.883 -3.883 -34.273 1.00 78.06 91 THR A O 1
ATOM 721 N N . ASP A 1 92 ? 24.368 -1.764 -33.727 1.00 82.44 92 ASP A N 1
ATOM 722 C CA . ASP A 1 92 ? 25.712 -1.327 -33.349 1.00 82.44 92 ASP A CA 1
ATOM 723 C C . ASP A 1 92 ? 25.793 -0.943 -31.864 1.00 82.44 92 ASP A C 1
ATOM 725 O O . ASP A 1 92 ? 24.780 -0.827 -31.167 1.00 82.44 92 ASP A O 1
ATOM 729 N N . LEU A 1 93 ? 27.026 -0.767 -31.382 1.00 78.12 93 LEU A N 1
ATOM 730 C CA . LEU A 1 93 ? 27.324 -0.474 -29.981 1.00 78.12 93 LEU A CA 1
ATOM 731 C C . LEU A 1 93 ? 26.668 0.831 -29.501 1.00 78.12 93 LEU A C 1
ATOM 733 O O . LEU A 1 93 ? 26.189 0.889 -28.369 1.00 78.12 93 LEU A O 1
ATOM 737 N N . ASP A 1 94 ? 26.607 1.857 -30.353 1.00 78.69 94 ASP A N 1
ATOM 738 C CA . ASP A 1 94 ? 26.014 3.154 -30.013 1.00 78.69 94 ASP A CA 1
ATOM 739 C C . ASP A 1 94 ? 24.492 3.043 -29.867 1.00 78.69 94 ASP A C 1
ATOM 741 O O . ASP A 1 94 ? 23.911 3.518 -28.891 1.00 78.69 94 ASP A O 1
ATOM 745 N N . SER A 1 95 ? 23.841 2.325 -30.779 1.00 80.50 95 SER A N 1
ATOM 746 C CA . SER A 1 95 ? 22.409 2.041 -30.729 1.00 80.50 95 SER A CA 1
ATOM 747 C C . SER A 1 95 ? 22.052 1.167 -29.526 1.00 80.50 95 SER A C 1
ATOM 749 O O . SER A 1 95 ? 21.029 1.398 -28.882 1.00 80.50 95 SER A O 1
ATOM 751 N N . MET A 1 96 ? 22.890 0.181 -29.185 1.00 83.12 96 MET A N 1
ATOM 752 C CA . MET A 1 96 ? 22.702 -0.653 -27.991 1.00 83.12 96 MET A CA 1
ATOM 753 C C . MET A 1 96 ? 22.948 0.122 -26.690 1.00 83.12 96 MET A C 1
ATOM 755 O O . MET A 1 96 ? 22.272 -0.129 -25.692 1.00 83.12 96 MET A O 1
ATOM 759 N N . ALA A 1 97 ? 23.850 1.105 -26.694 1.00 82.50 97 ALA A N 1
ATOM 760 C CA . ALA A 1 97 ? 24.016 2.021 -25.572 1.00 82.50 97 ALA A CA 1
ATOM 761 C C . ALA A 1 97 ? 22.811 2.955 -25.409 1.00 82.50 97 ALA A C 1
ATOM 763 O O . ALA A 1 97 ? 22.334 3.110 -24.291 1.00 82.50 97 ALA A O 1
ATOM 764 N N . ILE A 1 98 ? 22.249 3.507 -26.490 1.00 81.81 98 ILE A N 1
ATOM 765 C CA . ILE A 1 98 ? 20.995 4.285 -26.431 1.00 81.81 98 ILE A CA 1
ATOM 766 C C . ILE A 1 98 ? 19.851 3.432 -25.857 1.00 81.81 98 ILE A C 1
ATOM 768 O O . ILE A 1 98 ? 19.076 3.896 -25.019 1.00 81.81 98 ILE A O 1
ATOM 772 N N . ASP A 1 99 ? 19.782 2.160 -26.250 1.00 84.69 99 ASP A N 1
ATOM 773 C CA . ASP A 1 99 ? 18.827 1.195 -25.703 1.00 84.69 99 ASP A CA 1
ATOM 774 C C . ASP A 1 99 ? 19.027 0.985 -24.192 1.00 84.69 99 ASP A C 1
ATOM 776 O O . ASP A 1 99 ? 18.073 1.002 -23.408 1.00 84.69 99 ASP A O 1
ATOM 780 N N . ALA A 1 100 ? 20.284 0.860 -23.759 1.00 86.62 100 ALA A N 1
ATOM 781 C CA . ALA A 1 100 ? 20.636 0.748 -22.351 1.00 86.62 100 ALA A CA 1
ATOM 782 C C . ALA A 1 100 ? 20.265 2.009 -21.555 1.00 86.62 100 ALA A C 1
ATOM 784 O O . ALA A 1 100 ? 19.723 1.884 -20.456 1.00 86.62 100 ALA A O 1
ATOM 785 N N . ILE A 1 101 ? 20.473 3.208 -22.112 1.00 86.75 101 ILE A N 1
ATOM 786 C CA . ILE A 1 101 ? 20.052 4.484 -21.509 1.00 86.75 101 ILE A CA 1
ATOM 787 C C . ILE A 1 101 ? 18.546 4.478 -21.237 1.00 86.75 101 ILE A C 1
ATOM 789 O O . ILE A 1 101 ? 18.122 4.755 -20.114 1.00 86.75 101 ILE A O 1
ATOM 793 N N . PHE A 1 102 ? 17.737 4.087 -22.226 1.00 88.88 102 PHE A N 1
ATOM 794 C CA . PHE A 1 102 ? 16.285 3.995 -22.066 1.00 88.88 102 PHE A CA 1
ATOM 795 C C . PHE A 1 102 ? 15.887 3.093 -20.889 1.00 88.88 102 PHE A C 1
ATOM 797 O O . PHE A 1 102 ? 15.014 3.443 -20.088 1.00 88.88 102 PHE A O 1
ATOM 804 N N . PHE A 1 103 ? 16.517 1.922 -20.759 1.00 89.69 103 PHE A N 1
ATOM 805 C CA . PHE A 1 103 ? 16.213 0.998 -19.668 1.00 89.69 103 PHE A CA 1
ATOM 806 C C . PHE A 1 103 ? 16.708 1.507 -18.309 1.00 89.69 103 PHE A C 1
ATOM 808 O O . PHE A 1 103 ? 16.025 1.303 -17.303 1.00 89.69 103 PHE A O 1
ATOM 815 N N . LEU A 1 104 ? 17.855 2.188 -18.253 1.00 89.12 104 LEU A N 1
ATOM 816 C CA . LEU A 1 104 ? 18.357 2.818 -17.029 1.00 89.12 104 LEU A CA 1
ATOM 817 C C . LEU A 1 104 ? 17.417 3.929 -16.543 1.00 89.12 104 LEU A C 1
ATOM 819 O O . LEU A 1 104 ? 17.053 3.939 -15.366 1.00 89.12 104 LEU A O 1
ATOM 823 N N . GLU A 1 105 ? 16.950 4.796 -17.441 1.00 89.88 105 GLU A N 1
ATOM 824 C CA . GLU A 1 105 ? 15.987 5.852 -17.110 1.00 89.88 105 GLU A CA 1
ATOM 825 C C . GLU A 1 105 ? 14.612 5.279 -16.744 1.00 89.88 105 GLU A C 1
ATOM 827 O O . GLU A 1 105 ? 14.003 5.709 -15.764 1.00 89.88 105 GLU A O 1
ATOM 832 N N . SER A 1 106 ? 14.156 4.230 -17.437 1.00 91.75 106 SER A N 1
ATOM 833 C CA . SER A 1 106 ? 12.950 3.486 -17.044 1.00 91.75 106 SER A CA 1
ATOM 834 C C . SER A 1 106 ? 13.056 2.946 -15.618 1.00 91.75 106 SER A C 1
ATOM 836 O O . SER A 1 106 ? 12.129 3.090 -14.822 1.00 91.75 106 SER A O 1
ATOM 838 N N . ASN A 1 107 ? 14.204 2.360 -15.270 1.00 92.19 107 ASN A N 1
ATOM 839 C CA . ASN A 1 107 ? 14.454 1.865 -13.921 1.00 92.19 107 ASN A CA 1
ATOM 840 C C . ASN A 1 107 ? 14.483 3.000 -12.892 1.00 92.19 107 ASN A C 1
ATOM 842 O O . ASN A 1 107 ? 13.986 2.807 -11.787 1.00 92.19 107 ASN A O 1
ATOM 846 N N . ARG A 1 108 ? 15.015 4.179 -13.239 1.00 91.50 108 ARG A N 1
ATOM 847 C CA . ARG A 1 108 ? 15.002 5.352 -12.353 1.00 91.50 108 ARG A CA 1
ATOM 848 C C . ARG A 1 108 ? 13.574 5.792 -12.025 1.00 91.50 108 ARG A C 1
ATOM 850 O O . ARG A 1 108 ? 13.251 5.921 -10.848 1.00 91.50 108 ARG A O 1
ATOM 857 N N . HIS A 1 109 ? 12.714 5.956 -13.032 1.00 92.38 109 HIS A N 1
ATOM 858 C CA . HIS A 1 109 ? 11.299 6.309 -12.828 1.00 92.38 109 HIS A CA 1
ATOM 859 C C . HIS A 1 109 ? 10.569 5.264 -11.966 1.00 92.38 109 HIS A C 1
ATOM 861 O O . HIS A 1 109 ? 9.813 5.618 -11.063 1.00 92.38 109 HIS A O 1
ATOM 867 N N . LEU A 1 110 ? 10.843 3.969 -12.174 1.00 93.62 110 LEU A N 1
ATOM 868 C CA . LEU A 1 110 ? 10.294 2.899 -11.331 1.00 93.62 110 LEU A CA 1
ATOM 869 C C . LEU A 1 110 ? 10.822 2.949 -9.886 1.00 93.62 110 LEU A C 1
ATOM 871 O O . LEU A 1 110 ? 10.064 2.692 -8.954 1.00 93.62 110 LEU A O 1
ATOM 875 N N . MET A 1 111 ? 12.093 3.300 -9.673 1.00 93.62 111 MET A N 1
ATOM 876 C CA . MET A 1 111 ? 12.661 3.476 -8.330 1.00 93.62 111 MET A CA 1
ATOM 877 C C . MET A 1 111 ? 12.053 4.670 -7.592 1.00 93.62 111 MET A C 1
ATOM 879 O O . MET A 1 111 ? 11.755 4.561 -6.404 1.00 93.62 111 MET A O 1
ATOM 883 N N . GLU A 1 112 ? 11.836 5.789 -8.283 1.00 92.56 112 GLU A N 1
ATOM 884 C CA . GLU A 1 112 ? 11.152 6.963 -7.726 1.00 92.56 112 GLU A CA 1
ATOM 885 C C . GLU A 1 112 ? 9.705 6.627 -7.350 1.00 92.56 112 GLU A C 1
ATOM 887 O O . GLU A 1 112 ? 9.247 6.972 -6.260 1.00 92.56 112 GLU A O 1
ATOM 892 N N . PHE A 1 113 ? 9.016 5.858 -8.195 1.00 93.81 113 PHE A N 1
ATOM 893 C CA . PHE A 1 113 ? 7.694 5.325 -7.884 1.00 93.81 113 PHE A CA 1
ATOM 894 C C . PHE A 1 113 ? 7.701 4.420 -6.641 1.00 93.81 113 PHE A C 1
ATOM 896 O O . PHE A 1 113 ? 6.877 4.612 -5.748 1.00 93.81 113 PHE A O 1
ATOM 903 N N . ILE A 1 114 ? 8.652 3.483 -6.526 1.00 93.94 114 ILE A N 1
ATOM 904 C CA . ILE A 1 114 ? 8.805 2.627 -5.334 1.00 93.94 114 ILE A CA 1
ATOM 905 C C . ILE A 1 114 ? 9.048 3.472 -4.076 1.00 93.94 114 ILE A C 1
ATOM 907 O O . ILE A 1 114 ? 8.455 3.202 -3.031 1.00 93.94 114 ILE A O 1
ATOM 911 N N . ALA A 1 115 ? 9.880 4.512 -4.164 1.00 92.50 115 ALA A N 1
ATOM 912 C CA . ALA A 1 115 ? 10.122 5.419 -3.046 1.00 92.50 115 ALA A CA 1
ATOM 913 C C . ALA A 1 115 ? 8.837 6.155 -2.620 1.00 92.50 115 ALA A C 1
ATOM 915 O O . ALA A 1 115 ? 8.531 6.218 -1.426 1.00 92.50 115 ALA A O 1
ATOM 916 N N . GLY A 1 116 ? 8.046 6.641 -3.584 1.00 91.69 116 GLY A N 1
ATOM 917 C CA . GLY A 1 116 ? 6.739 7.254 -3.328 1.00 91.69 116 GLY A CA 1
ATOM 918 C C . GLY A 1 116 ? 5.730 6.285 -2.700 1.00 91.69 116 GLY A C 1
ATOM 919 O O . GLY A 1 116 ? 4.984 6.661 -1.794 1.00 91.69 116 GLY A O 1
ATOM 920 N N . LEU A 1 117 ? 5.741 5.013 -3.113 1.00 92.31 117 LEU A N 1
ATOM 921 C CA . LEU A 1 117 ? 4.936 3.962 -2.483 1.00 92.31 117 LEU A CA 1
ATOM 922 C C . LEU A 1 117 ? 5.365 3.680 -1.040 1.00 92.31 117 LEU A C 1
ATOM 924 O O . LEU A 1 117 ? 4.500 3.475 -0.195 1.00 92.31 117 LEU A O 1
ATOM 928 N N . GLY A 1 118 ? 6.664 3.720 -0.733 1.00 89.56 118 GLY A N 1
ATOM 929 C CA . GLY A 1 118 ? 7.159 3.544 0.637 1.00 89.56 118 GLY A CA 1
ATOM 930 C C . GLY A 1 118 ? 6.653 4.626 1.598 1.00 89.56 118 GLY A C 1
ATOM 931 O O . GLY A 1 118 ? 6.302 4.332 2.740 1.00 89.56 118 GLY A O 1
ATOM 932 N N . GLN A 1 119 ? 6.537 5.873 1.130 1.00 90.12 119 GLN A N 1
ATOM 933 C CA . GLN A 1 119 ? 5.932 6.955 1.916 1.00 90.12 119 GLN A CA 1
ATOM 934 C C . GLN A 1 119 ? 4.427 6.740 2.130 1.00 90.12 119 GLN A C 1
ATOM 936 O O . GLN A 1 119 ? 3.915 6.975 3.227 1.00 90.12 119 GLN A O 1
ATOM 941 N N . LEU A 1 120 ? 3.722 6.261 1.102 1.00 90.94 120 LEU A N 1
ATOM 942 C CA . LEU A 1 120 ? 2.301 5.931 1.199 1.00 90.94 120 LEU A CA 1
ATOM 943 C C . LEU A 1 120 ? 2.050 4.764 2.165 1.00 90.94 120 LEU A C 1
ATOM 945 O O . LEU A 1 120 ? 1.126 4.829 2.971 1.00 90.94 120 LEU A O 1
ATOM 949 N N . GLU A 1 121 ? 2.884 3.726 2.120 1.00 90.69 121 GLU A N 1
ATOM 950 C CA . GLU A 1 121 ? 2.823 2.578 3.028 1.00 90.69 121 GLU A CA 1
ATOM 951 C C . GLU A 1 121 ? 2.983 3.016 4.489 1.00 90.69 121 GLU A C 1
ATOM 953 O O . GLU A 1 121 ? 2.166 2.646 5.333 1.00 90.69 121 GLU A O 1
ATOM 958 N N . ALA A 1 122 ? 3.973 3.869 4.778 1.00 89.19 122 ALA A N 1
ATOM 959 C CA . ALA A 1 122 ? 4.179 4.420 6.115 1.00 89.19 122 ALA A CA 1
ATOM 960 C C . ALA A 1 122 ? 2.949 5.199 6.609 1.00 89.19 122 ALA A C 1
ATOM 962 O O . ALA A 1 122 ? 2.501 4.999 7.739 1.00 89.19 122 ALA A O 1
ATOM 963 N N . HIS A 1 123 ? 2.363 6.030 5.743 1.00 89.94 123 HIS A N 1
ATOM 964 C CA . HIS A 1 123 ? 1.164 6.796 6.074 1.00 89.94 123 HIS A CA 1
ATOM 965 C C . HIS A 1 123 ? -0.057 5.899 6.341 1.00 89.94 123 HIS A C 1
ATOM 967 O O . HIS A 1 123 ? -0.790 6.116 7.307 1.00 89.94 123 HIS A O 1
ATOM 973 N N . LEU A 1 124 ? -0.270 4.867 5.518 1.00 90.25 124 LEU A N 1
ATOM 974 C CA . LEU A 1 124 ? -1.365 3.910 5.703 1.00 90.25 124 LEU A CA 1
ATOM 975 C C . LEU A 1 124 ? -1.192 3.094 6.990 1.00 90.25 124 LEU A C 1
ATOM 977 O O . LEU A 1 124 ? -2.148 2.946 7.750 1.00 90.25 124 LEU A O 1
ATOM 981 N N . ALA A 1 125 ? 0.024 2.624 7.271 1.00 89.94 125 ALA A N 1
ATOM 982 C CA . ALA A 1 125 ? 0.328 1.877 8.487 1.00 89.94 125 ALA A CA 1
ATOM 983 C C . ALA A 1 125 ? 0.109 2.725 9.753 1.00 89.94 125 ALA A C 1
ATOM 985 O O . ALA A 1 125 ? -0.420 2.239 10.755 1.00 89.94 125 ALA A O 1
ATOM 986 N N . GLU A 1 126 ? 0.482 4.005 9.719 1.00 91.31 126 GLU A N 1
ATOM 987 C CA . GLU A 1 126 ? 0.219 4.933 10.818 1.00 91.31 126 GLU A CA 1
ATOM 988 C C . GLU A 1 126 ? -1.284 5.171 11.011 1.00 91.31 126 GLU A C 1
ATOM 990 O O . GLU A 1 126 ? -1.783 5.127 12.137 1.00 91.31 126 GLU A O 1
ATOM 995 N N . GLN A 1 127 ? -2.034 5.326 9.919 1.00 90.88 127 GLN A N 1
ATOM 996 C CA . GLN A 1 127 ? -3.484 5.478 9.980 1.00 90.88 127 GLN A CA 1
ATOM 997 C C . GLN A 1 127 ? -4.175 4.246 10.592 1.00 90.88 127 GLN A C 1
ATOM 999 O O . GLN A 1 127 ? -5.085 4.394 11.411 1.00 90.88 127 GLN A O 1
ATOM 1004 N N . GLU A 1 128 ? -3.750 3.032 10.230 1.00 89.31 128 GLU A N 1
ATOM 1005 C CA . GLU A 1 128 ? -4.267 1.793 10.825 1.00 89.31 128 GLU A CA 1
ATOM 1006 C C . GLU A 1 128 ? -3.952 1.704 12.321 1.00 89.31 128 GLU A C 1
ATOM 1008 O O . GLU A 1 128 ? -4.834 1.372 13.116 1.00 89.31 128 GLU A O 1
ATOM 1013 N N . ARG A 1 129 ? -2.734 2.082 12.731 1.00 89.94 129 ARG A N 1
ATOM 1014 C CA . ARG A 1 129 ? -2.353 2.139 14.151 1.00 89.94 129 ARG A CA 1
ATOM 1015 C C . ARG A 1 129 ? -3.224 3.108 14.941 1.00 89.94 129 ARG A C 1
ATOM 1017 O O . ARG A 1 129 ? -3.681 2.757 16.026 1.00 89.94 129 ARG A O 1
ATOM 1024 N N . LEU A 1 130 ? -3.478 4.300 14.404 1.00 93.56 130 LEU A N 1
ATOM 1025 C CA . LEU A 1 130 ? -4.330 5.295 15.058 1.00 93.56 130 LEU A CA 1
ATOM 1026 C C . LEU A 1 130 ? -5.771 4.794 15.208 1.00 93.56 130 LEU A C 1
ATOM 1028 O O . LEU A 1 130 ? -6.348 4.915 16.288 1.00 93.56 130 LEU A O 1
ATOM 1032 N N . ARG A 1 131 ? -6.337 4.168 14.168 1.00 91.31 131 ARG A N 1
ATOM 1033 C CA . ARG A 1 131 ? -7.677 3.560 14.246 1.00 91.31 131 ARG A CA 1
ATOM 1034 C C . ARG A 1 131 ? -7.738 2.446 15.289 1.00 91.31 131 ARG A C 1
ATOM 1036 O O . ARG A 1 131 ? -8.669 2.420 16.090 1.00 91.31 131 ARG A O 1
ATOM 1043 N N . ALA A 1 132 ? -6.739 1.566 15.322 1.00 91.38 132 ALA A N 1
ATOM 1044 C CA . ALA A 1 132 ? -6.668 0.491 16.309 1.00 91.38 132 ALA A CA 1
ATOM 1045 C C . ALA A 1 132 ? -6.563 1.035 17.746 1.00 91.38 132 ALA A C 1
ATOM 1047 O O . ALA A 1 132 ? -7.221 0.525 18.651 1.00 91.38 132 ALA A O 1
ATOM 1048 N N . GLN A 1 133 ? -5.788 2.105 17.962 1.00 93.12 133 GLN A N 1
ATOM 1049 C CA . GLN A 1 133 ? -5.696 2.764 19.268 1.00 93.12 133 GLN A CA 1
ATOM 1050 C C . GLN A 1 133 ? -7.023 3.390 19.699 1.00 93.12 133 GLN A C 1
ATOM 1052 O O . GLN A 1 133 ? -7.422 3.221 20.849 1.00 93.12 133 GLN A O 1
ATOM 1057 N N . GLN A 1 134 ? -7.717 4.084 18.795 1.00 93.81 134 GLN A N 1
ATOM 1058 C CA . GLN A 1 134 ? -9.027 4.670 19.091 1.00 93.81 134 GLN A CA 1
ATOM 1059 C C . GLN A 1 134 ? -10.042 3.589 19.473 1.00 93.81 134 GLN A C 1
ATOM 1061 O O . GLN A 1 134 ? -10.682 3.695 20.517 1.00 93.81 134 GLN A O 1
ATOM 1066 N N . GLN A 1 135 ? -10.107 2.500 18.706 1.00 93.56 135 GLN A N 1
ATOM 1067 C CA . GLN A 1 135 ? -10.982 1.366 19.012 1.00 93.56 135 GLN A CA 1
ATOM 1068 C C . GLN A 1 135 ? -10.650 0.722 20.364 1.00 93.56 135 GLN A C 1
ATOM 1070 O O . GLN A 1 135 ? -11.551 0.415 21.142 1.00 93.56 135 GLN A O 1
ATOM 1075 N N . ALA A 1 136 ? -9.364 0.556 20.685 1.00 93.06 136 ALA A N 1
ATOM 1076 C CA . ALA A 1 136 ? -8.943 0.030 21.980 1.00 93.06 136 ALA A CA 1
ATOM 1077 C C . ALA A 1 136 ? -9.325 0.967 23.140 1.00 93.06 136 ALA A C 1
ATOM 1079 O O . ALA A 1 136 ? -9.773 0.499 24.187 1.00 93.06 136 ALA A O 1
ATOM 1080 N N . GLN A 1 137 ? -9.193 2.286 22.961 1.00 94.12 137 GLN A N 1
ATOM 1081 C CA . GLN A 1 137 ? -9.607 3.271 23.962 1.00 94.12 137 GLN A CA 1
ATOM 1082 C C . GLN A 1 137 ? -11.122 3.275 24.174 1.00 94.12 137 GLN A C 1
ATOM 1084 O O . GLN A 1 137 ? -11.577 3.318 25.316 1.00 94.12 137 GLN A O 1
ATOM 1089 N N . GLU A 1 138 ? -11.908 3.210 23.103 1.00 93.38 138 GLU A N 1
ATOM 1090 C CA . GLU A 1 138 ? -13.366 3.118 23.189 1.00 93.38 138 GLU A CA 1
ATOM 1091 C C . GLU A 1 138 ? -13.800 1.823 23.881 1.00 93.38 138 GLU A C 1
ATOM 1093 O O . GLU A 1 138 ? -14.604 1.865 24.813 1.00 93.38 138 GLU A O 1
ATOM 1098 N N . ALA A 1 139 ? -13.203 0.686 23.518 1.00 93.38 139 ALA A N 1
ATOM 1099 C CA . ALA A 1 139 ? -13.459 -0.590 24.179 1.00 93.38 139 ALA A CA 1
ATOM 1100 C C . ALA A 1 139 ? -13.104 -0.545 25.676 1.00 93.38 139 ALA A C 1
ATOM 1102 O O . ALA A 1 139 ? -13.874 -1.033 26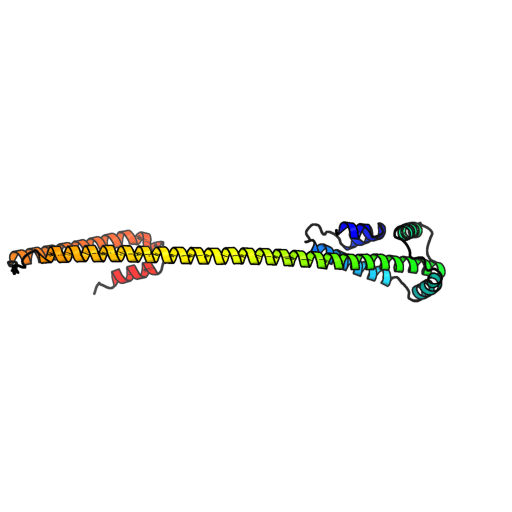.507 1.00 93.38 139 ALA A O 1
ATOM 1103 N N . ALA A 1 140 ? -11.982 0.088 26.036 1.00 94.00 140 ALA A N 1
ATOM 1104 C CA . ALA A 1 140 ? -11.584 0.279 27.428 1.00 94.00 140 ALA A CA 1
ATOM 1105 C C . ALA A 1 140 ? -12.571 1.177 28.191 1.00 94.00 140 ALA A C 1
ATOM 1107 O O . ALA A 1 140 ? -12.948 0.839 29.311 1.00 94.00 140 ALA A O 1
ATOM 1108 N N . ARG A 1 141 ? -13.046 2.273 27.582 1.00 93.19 141 ARG A N 1
ATOM 1109 C CA . ARG A 1 141 ? -14.064 3.159 28.177 1.00 93.19 141 ARG A CA 1
ATOM 1110 C C . ARG A 1 141 ? -15.388 2.439 28.412 1.00 93.19 141 ARG A C 1
ATOM 1112 O O . ARG A 1 141 ? -15.967 2.552 29.486 1.00 93.19 141 ARG A O 1
ATOM 1119 N N . LEU A 1 142 ? -15.852 1.662 27.437 1.00 94.56 142 LEU A N 1
ATOM 1120 C CA . LEU A 1 142 ? -17.070 0.864 27.586 1.00 94.56 142 LEU A CA 1
ATOM 1121 C C . LEU A 1 142 ? -16.910 -0.218 28.660 1.00 94.56 142 LEU A C 1
ATOM 1123 O O . LEU A 1 142 ? -17.861 -0.558 29.360 1.00 94.56 142 LEU A O 1
ATOM 1127 N N . HIS A 1 143 ? -15.712 -0.782 28.802 1.00 92.88 143 HIS A N 1
ATOM 1128 C CA . HIS A 1 143 ? -15.423 -1.750 29.852 1.00 92.88 143 HIS A CA 1
ATOM 1129 C C . HIS A 1 143 ? -15.423 -1.106 31.246 1.00 92.88 143 HIS A C 1
ATOM 1131 O O . HIS A 1 143 ? -16.069 -1.625 32.154 1.00 92.88 143 HIS A O 1
ATOM 1137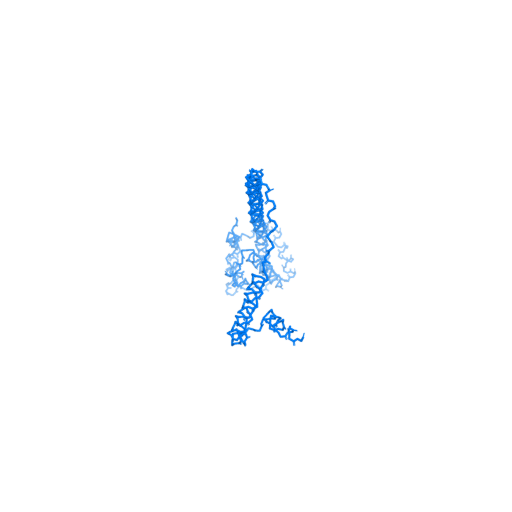 N N . THR A 1 144 ? -14.760 0.041 31.426 1.00 92.44 144 THR A N 1
ATOM 1138 C CA . THR A 1 144 ? -14.758 0.751 32.715 1.00 92.44 144 THR A CA 1
ATOM 1139 C C . THR A 1 144 ? -16.146 1.252 33.094 1.00 92.44 144 THR A C 1
ATOM 1141 O O . THR A 1 144 ? -16.519 1.160 34.262 1.00 92.44 144 THR A O 1
ATOM 1144 N N . GLN A 1 145 ? -16.940 1.711 32.124 1.00 93.81 145 GLN A N 1
ATOM 1145 C CA . GLN A 1 145 ? -18.325 2.112 32.359 1.00 93.81 145 GLN A CA 1
ATOM 1146 C C . GLN A 1 145 ? -19.181 0.940 32.854 1.00 93.81 145 GLN A C 1
ATOM 1148 O O . GLN A 1 145 ? -19.868 1.079 33.863 1.00 93.81 145 GLN A O 1
ATOM 1153 N N . ARG A 1 146 ? -19.086 -0.233 32.214 1.00 93.56 146 ARG A N 1
ATOM 1154 C CA . ARG A 1 146 ? -19.806 -1.436 32.664 1.00 93.56 146 ARG A CA 1
ATOM 1155 C C . ARG A 1 146 ? -19.432 -1.835 34.091 1.00 93.56 146 ARG A C 1
ATOM 1157 O O . ARG A 1 146 ? -20.320 -2.092 34.898 1.00 93.56 146 ARG A O 1
ATOM 1164 N N . LEU A 1 147 ? -18.143 -1.804 34.433 1.00 94.50 147 LEU A N 1
ATOM 1165 C CA . LEU A 1 147 ? -17.688 -2.079 35.801 1.00 94.50 147 LEU A CA 1
ATOM 1166 C C . LEU A 1 147 ? -18.235 -1.060 36.817 1.00 94.50 147 LEU A C 1
ATOM 1168 O O . LEU A 1 147 ? -18.627 -1.428 37.926 1.00 94.50 147 LEU A O 1
ATOM 1172 N N . ALA A 1 148 ? -18.296 0.223 36.454 1.00 92.38 148 ALA A N 1
ATOM 1173 C CA . ALA A 1 148 ? -18.865 1.254 37.320 1.00 92.38 148 ALA A CA 1
ATOM 1174 C C . ALA A 1 148 ? -20.379 1.052 37.529 1.00 92.38 148 ALA A C 1
ATOM 1176 O O . ALA A 1 148 ? -20.877 1.165 38.647 1.00 92.38 148 ALA A O 1
ATOM 1177 N N . GLU A 1 149 ? -21.115 0.686 36.481 1.00 93.31 149 GLU A N 1
ATOM 1178 C CA . GLU A 1 149 ? -22.548 0.390 36.578 1.00 93.31 149 GLU A CA 1
ATOM 1179 C C . GLU A 1 149 ? -22.826 -0.860 37.425 1.00 93.31 149 GLU A C 1
ATOM 1181 O O . GLU A 1 149 ? -23.737 -0.857 38.255 1.00 93.31 149 GLU A O 1
ATOM 1186 N N . GLU A 1 150 ? -22.029 -1.917 37.271 1.00 93.25 150 GLU A N 1
ATOM 1187 C CA . GLU A 1 150 ? -22.147 -3.132 38.083 1.00 93.25 150 GLU A CA 1
ATOM 1188 C C . GLU A 1 150 ? -21.856 -2.870 39.562 1.00 93.25 150 GLU A C 1
ATOM 1190 O O . GLU A 1 150 ? -22.596 -3.335 40.434 1.00 93.25 150 GLU A O 1
ATOM 1195 N N . THR A 1 151 ? -20.820 -2.084 39.866 1.00 93.06 151 THR A N 1
ATOM 1196 C CA . THR A 1 151 ? -20.511 -1.707 41.253 1.00 93.06 151 THR A CA 1
ATOM 1197 C C . THR A 1 151 ? -21.612 -0.834 41.858 1.00 93.06 151 THR A C 1
ATOM 1199 O O . THR A 1 151 ? -22.034 -1.100 42.984 1.00 93.06 151 THR A O 1
ATOM 1202 N N . ALA A 1 152 ? -22.163 0.126 41.108 1.00 91.88 152 ALA A N 1
ATOM 1203 C CA . ALA A 1 152 ? -23.299 0.934 41.550 1.00 91.88 152 ALA A CA 1
ATOM 1204 C C . ALA A 1 152 ? -24.550 0.080 41.827 1.00 91.88 152 ALA A C 1
ATOM 1206 O O . ALA A 1 152 ? -25.179 0.231 42.875 1.00 91.88 152 ALA A O 1
ATOM 1207 N N . ARG A 1 153 ? -24.882 -0.871 40.941 1.00 92.38 153 ARG A N 1
ATOM 1208 C CA . ARG A 1 153 ? -25.994 -1.815 41.158 1.00 92.38 153 ARG A CA 1
ATOM 1209 C C . ARG A 1 153 ? -25.785 -2.667 42.404 1.00 92.38 153 ARG A C 1
ATOM 1211 O O . ARG A 1 153 ? -26.731 -2.894 43.155 1.00 92.38 153 ARG A O 1
ATOM 1218 N N . ARG A 1 154 ? -24.554 -3.125 42.645 1.00 93.12 154 ARG A N 1
ATOM 1219 C CA . ARG A 1 154 ? -24.225 -3.932 43.824 1.00 93.12 154 ARG A CA 1
ATOM 1220 C C . ARG A 1 154 ? -24.399 -3.140 45.121 1.00 93.12 154 ARG A C 1
ATOM 1222 O O . ARG A 1 154 ? -24.986 -3.668 46.061 1.00 93.12 154 ARG A O 1
ATOM 1229 N N . LEU A 1 155 ? -23.957 -1.882 45.153 1.00 93.69 155 LEU A N 1
ATOM 1230 C CA . LEU A 1 155 ? -24.151 -0.997 46.306 1.00 93.69 155 LEU A CA 1
ATOM 1231 C C . LEU A 1 155 ? -25.638 -0.714 46.562 1.00 93.69 155 LEU A C 1
ATOM 1233 O O . LEU A 1 155 ? -26.095 -0.838 47.694 1.00 93.69 155 LEU A O 1
ATOM 1237 N N . GLN A 1 156 ? -26.419 -0.429 45.514 1.00 91.56 156 GLN A N 1
ATOM 1238 C CA . GLN A 1 156 ? -27.870 -0.234 45.638 1.00 91.56 156 GLN A CA 1
ATOM 1239 C C . GLN A 1 156 ? -28.582 -1.480 46.183 1.00 91.56 156 GLN A C 1
ATOM 1241 O O . GLN A 1 156 ? -29.464 -1.369 47.037 1.00 91.56 156 GLN A O 1
ATOM 1246 N N . ALA A 1 157 ? -28.191 -2.672 45.722 1.00 91.19 157 ALA A N 1
ATOM 1247 C CA . ALA A 1 157 ? -28.731 -3.930 46.229 1.00 91.19 157 ALA A CA 1
ATOM 1248 C C . ALA A 1 157 ? -28.375 -4.155 47.709 1.00 91.19 157 ALA A C 1
ATOM 1250 O O . ALA A 1 157 ? -29.223 -4.601 48.483 1.00 91.19 157 ALA A O 1
ATOM 1251 N N . GLU A 1 158 ? -27.152 -3.809 48.124 1.00 92.19 158 GLU A N 1
ATOM 1252 C CA . GLU A 1 158 ? -26.730 -3.908 49.523 1.00 92.19 158 GLU A CA 1
ATOM 1253 C C . GLU A 1 158 ? -27.511 -2.942 50.427 1.00 92.19 158 GLU A C 1
ATOM 1255 O O . GLU A 1 158 ? -28.000 -3.341 51.486 1.00 92.19 158 GLU A O 1
ATOM 1260 N N . GLU A 1 159 ? -27.701 -1.689 50.005 1.00 91.12 159 GLU A N 1
ATOM 1261 C CA . GLU A 1 159 ? -28.502 -0.714 50.752 1.00 91.12 159 GLU A CA 1
ATOM 1262 C C . GLU A 1 159 ? -29.967 -1.148 50.889 1.00 91.12 159 GLU A C 1
ATOM 1264 O O . GLU A 1 159 ? -30.553 -1.037 51.971 1.00 91.12 159 GLU A O 1
ATOM 1269 N N . ALA A 1 160 ? -30.561 -1.685 49.819 1.00 91.19 160 ALA A N 1
ATOM 1270 C CA . ALA A 1 160 ? -31.916 -2.229 49.855 1.00 91.19 160 ALA A CA 1
ATOM 1271 C C . ALA A 1 160 ? -32.025 -3.420 50.823 1.00 91.19 160 ALA A C 1
ATOM 1273 O O . ALA A 1 160 ? -32.969 -3.486 51.614 1.00 91.19 160 ALA A O 1
ATOM 1274 N N . ALA A 1 161 ? -31.035 -4.321 50.824 1.00 90.81 161 ALA A N 1
ATOM 1275 C CA . ALA A 1 161 ? -30.984 -5.450 51.750 1.00 90.81 161 ALA A CA 1
ATOM 1276 C C . ALA A 1 161 ? -30.875 -4.992 53.214 1.00 90.81 161 ALA A C 1
ATOM 1278 O O . ALA A 1 161 ? -31.580 -5.524 54.075 1.00 90.81 161 ALA A O 1
ATOM 1279 N N . ARG A 1 162 ? -30.059 -3.965 53.504 1.00 89.75 162 ARG A N 1
ATOM 1280 C CA . ARG A 1 162 ? -29.943 -3.387 54.856 1.00 89.75 162 ARG A CA 1
ATOM 1281 C C . ARG A 1 162 ? -31.260 -2.784 55.342 1.00 89.75 162 ARG A C 1
ATOM 1283 O O . ARG A 1 162 ? -31.656 -3.051 56.474 1.00 89.75 162 ARG A O 1
ATOM 1290 N N . LYS A 1 163 ? -31.965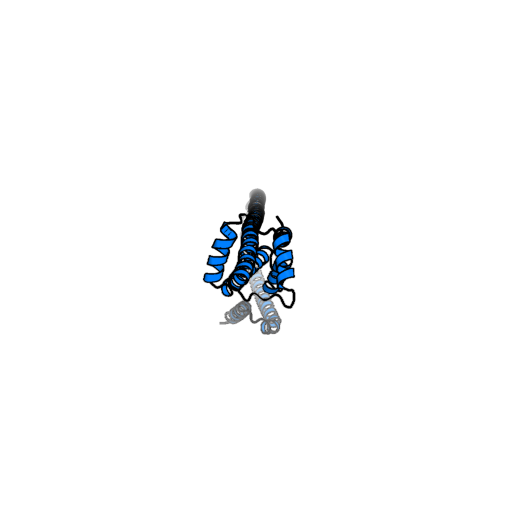 -2.023 54.497 1.00 92.19 163 LYS A N 1
ATOM 1291 C CA . LYS A 1 163 ? -33.282 -1.458 54.848 1.00 92.19 163 LYS A CA 1
ATOM 1292 C C . LYS A 1 163 ? -34.309 -2.551 55.145 1.00 92.19 163 LYS A C 1
ATOM 1294 O O . LYS A 1 163 ? -35.049 -2.449 56.118 1.00 92.19 163 LYS A O 1
ATOM 1299 N N . LEU A 1 164 ? -34.327 -3.617 54.345 1.00 91.19 164 LEU A N 1
ATOM 1300 C CA . LEU A 1 164 ? -35.245 -4.741 54.541 1.00 91.19 164 LEU A CA 1
ATOM 1301 C C . LEU A 1 164 ? -34.928 -5.504 55.839 1.00 91.19 164 LEU A C 1
ATOM 1303 O O . LEU A 1 164 ? -35.840 -5.875 56.576 1.00 91.19 164 LEU A O 1
ATOM 1307 N N . ALA A 1 165 ? -33.644 -5.685 56.162 1.00 88.81 165 ALA A N 1
ATOM 1308 C CA . ALA A 1 165 ? -33.217 -6.275 57.429 1.00 88.81 165 ALA A CA 1
ATOM 1309 C C . ALA A 1 165 ? -33.631 -5.421 58.642 1.00 88.81 165 ALA A C 1
ATOM 1311 O O . ALA A 1 165 ? -34.127 -5.971 59.622 1.00 88.81 165 ALA A O 1
ATOM 1312 N N . GLN A 1 166 ? -33.500 -4.092 58.561 1.00 89.19 166 GLN A N 1
ATOM 1313 C CA . GLN A 1 166 ? -33.967 -3.179 59.613 1.00 89.19 166 GLN A CA 1
ATOM 1314 C C . GLN A 1 166 ? -35.483 -3.273 59.821 1.00 89.19 166 GLN A C 1
ATOM 1316 O O . GLN A 1 166 ? -35.928 -3.438 60.952 1.00 89.19 166 GLN A O 1
ATOM 1321 N N . GLN A 1 167 ? -36.273 -3.268 58.743 1.00 89.25 167 GLN A N 1
ATOM 1322 C CA . GLN A 1 167 ? -37.732 -3.409 58.838 1.00 89.25 167 GLN A CA 1
ATOM 1323 C C . GLN A 1 167 ? -38.156 -4.739 59.473 1.00 89.25 167 GLN A C 1
ATOM 1325 O O . GLN A 1 167 ? -39.092 -4.774 60.271 1.00 89.25 167 GLN A O 1
ATOM 1330 N N . LYS A 1 168 ? -37.466 -5.839 59.143 1.00 87.00 168 LYS A N 1
ATOM 1331 C CA . LYS A 1 168 ? -37.708 -7.139 59.785 1.00 87.00 168 LYS A CA 1
ATOM 1332 C C . LYS A 1 168 ? -37.381 -7.102 61.276 1.00 87.00 168 LYS A C 1
ATOM 1334 O O . LYS A 1 168 ? -38.198 -7.553 62.072 1.00 87.00 168 LYS A O 1
ATOM 1339 N N . ALA A 1 169 ? -36.241 -6.520 61.652 1.00 82.75 169 ALA A N 1
ATOM 1340 C CA . ALA A 1 169 ? -35.848 -6.386 63.053 1.00 82.75 169 ALA A CA 1
ATOM 1341 C C . ALA A 1 169 ? -36.849 -5.532 63.857 1.00 82.75 169 ALA A C 1
ATOM 1343 O O . ALA A 1 169 ? -37.211 -5.895 64.974 1.00 82.75 169 ALA A O 1
ATOM 1344 N N . GLU A 1 170 ? -37.360 -4.439 63.281 1.00 82.88 170 GLU A N 1
ATOM 1345 C CA . GLU A 1 170 ? -38.409 -3.618 63.902 1.00 82.88 170 GLU A CA 1
ATOM 1346 C C . GLU A 1 170 ? -39.734 -4.383 64.054 1.00 82.88 170 GLU A C 1
ATOM 1348 O O . GLU A 1 170 ? -40.356 -4.333 65.116 1.00 82.88 170 GLU A O 1
ATOM 1353 N N . GLN A 1 171 ? -40.159 -5.142 63.036 1.00 81.69 171 GLN A N 1
ATOM 1354 C CA . GLN A 1 171 ? -41.356 -5.989 63.128 1.00 81.69 171 GLN A CA 1
ATOM 1355 C C . GLN A 1 171 ? -41.225 -7.086 64.188 1.00 81.69 171 GLN A C 1
ATOM 1357 O O . GLN A 1 171 ? -42.188 -7.367 64.904 1.00 81.69 171 GLN A O 1
ATOM 1362 N N . GLU A 1 172 ? -40.056 -7.714 64.298 1.00 78.94 172 GLU A N 1
ATOM 1363 C CA . GLU A 1 172 ? -39.786 -8.725 65.320 1.00 78.94 172 GLU A CA 1
ATOM 1364 C C . GLU A 1 172 ? -39.772 -8.115 66.724 1.00 78.94 172 GLU A C 1
ATOM 1366 O O . GLU A 1 172 ? -40.377 -8.683 67.633 1.00 78.94 172 GLU A O 1
ATOM 1371 N N . ALA A 1 173 ? -39.191 -6.924 66.900 1.00 75.06 173 ALA A N 1
ATOM 1372 C CA . ALA A 1 173 ? -39.230 -6.195 68.167 1.00 75.06 173 ALA A CA 1
ATOM 1373 C C . ALA A 1 173 ? -40.665 -5.808 68.570 1.00 75.06 173 ALA A C 1
ATOM 1375 O O . ALA A 1 173 ? -41.057 -5.966 69.730 1.00 75.06 173 ALA A O 1
ATOM 1376 N N . LEU A 1 174 ? -41.487 -5.367 67.612 1.00 72.75 174 LEU A N 1
ATOM 1377 C CA . LEU A 1 174 ? -42.909 -5.088 67.834 1.00 72.75 174 LEU A CA 1
ATOM 1378 C C . LEU A 1 174 ? -43.681 -6.360 68.210 1.00 72.75 174 LEU A C 1
ATOM 1380 O O . LEU A 1 174 ? -44.465 -6.345 69.161 1.00 72.75 174 LEU A O 1
ATOM 1384 N N . ARG A 1 175 ? -43.429 -7.487 67.531 1.00 67.00 175 ARG A N 1
ATOM 1385 C CA . ARG A 1 175 ? -44.024 -8.788 67.882 1.00 67.00 175 ARG A CA 1
ATOM 1386 C C . ARG A 1 175 ? -43.608 -9.253 69.275 1.00 67.00 175 ARG A C 1
ATOM 1388 O O . ARG A 1 175 ? -44.477 -9.642 70.047 1.00 67.00 175 ARG A O 1
ATOM 1395 N N . ALA A 1 176 ? -42.328 -9.160 69.625 1.00 63.06 176 ALA A N 1
ATOM 1396 C CA . ALA A 1 176 ? -41.829 -9.524 70.951 1.00 63.06 176 ALA A CA 1
ATOM 1397 C C . ALA A 1 176 ? -42.456 -8.656 72.055 1.00 63.06 176 ALA A C 1
ATOM 1399 O O . ALA A 1 176 ? -42.867 -9.176 73.090 1.00 63.06 176 ALA A O 1
ATOM 1400 N N . THR A 1 177 ? -42.625 -7.355 71.803 1.00 58.88 177 THR A N 1
ATOM 1401 C CA . THR A 1 177 ? -43.303 -6.435 72.732 1.00 58.88 177 THR A CA 1
ATOM 1402 C C . THR A 1 177 ? -44.792 -6.768 72.872 1.00 58.88 177 THR A C 1
ATOM 1404 O O . THR A 1 177 ? -45.336 -6.719 73.970 1.00 58.88 177 THR A O 1
ATOM 1407 N N . THR A 1 178 ? -45.451 -7.180 71.785 1.00 53.56 178 THR A N 1
ATOM 1408 C CA . THR A 1 178 ? -46.864 -7.601 71.812 1.00 53.56 178 THR A CA 1
ATOM 1409 C C . THR A 1 178 ? -47.048 -8.923 72.571 1.00 53.56 178 THR A C 1
ATOM 1411 O O . THR A 1 178 ? -48.030 -9.091 73.290 1.00 53.56 178 THR A O 1
ATOM 1414 N N . VAL A 1 179 ? -46.088 -9.848 72.469 1.00 53.16 179 VAL A N 1
ATOM 1415 C CA . VAL A 1 179 ? -46.087 -11.121 73.212 1.00 53.16 179 VAL A CA 1
ATOM 1416 C C . VAL A 1 179 ? -45.783 -10.910 74.702 1.00 53.16 179 VAL A C 1
ATOM 1418 O O . VAL A 1 179 ? -46.374 -11.587 75.537 1.00 53.16 179 VAL A O 1
ATOM 1421 N N . ALA A 1 180 ? -44.943 -9.934 75.062 1.00 50.97 180 ALA A N 1
ATOM 1422 C CA . ALA A 1 180 ? -44.591 -9.634 76.455 1.00 50.97 180 ALA A CA 1
ATOM 1423 C C . ALA A 1 180 ? -45.737 -9.021 77.293 1.00 50.97 180 ALA A C 1
ATOM 1425 O O . ALA A 1 180 ? -45.634 -8.976 78.518 1.00 50.97 180 ALA A O 1
ATOM 1426 N N . ILE A 1 181 ? -46.825 -8.556 76.664 1.00 45.91 181 ILE A N 1
ATOM 1427 C CA . ILE A 1 181 ? -47.992 -7.966 77.351 1.00 45.91 181 ILE A CA 1
ATOM 1428 C C . ILE A 1 181 ? -49.072 -9.023 77.669 1.00 45.91 181 ILE A C 1
ATOM 1430 O O . ILE A 1 181 ? -49.982 -8.764 78.456 1.00 45.91 181 ILE A O 1
ATOM 1434 N N . LEU A 1 182 ? -48.970 -10.243 77.133 1.00 40.50 182 LEU A N 1
ATOM 1435 C CA . LEU A 1 182 ? -49.881 -11.334 77.488 1.00 40.50 182 LEU A CA 1
ATOM 1436 C C . LEU A 1 182 ? -49.325 -12.094 78.705 1.00 40.50 182 LEU A C 1
ATOM 1438 O O . LEU A 1 182 ? -48.225 -12.642 78.618 1.00 40.50 182 LEU A O 1
ATOM 1442 N N . PRO A 1 183 ? -50.042 -12.153 79.847 1.00 42.12 183 PRO A N 1
ATOM 1443 C CA . PRO A 1 183 ? -49.562 -12.894 81.003 1.00 42.12 183 PRO A CA 1
ATOM 1444 C C . PRO A 1 183 ? -49.460 -14.377 80.642 1.00 42.12 183 PRO A C 1
ATOM 1446 O O . PRO A 1 183 ? -50.444 -15.009 80.248 1.00 42.12 183 PRO A O 1
ATOM 1449 N N . ALA A 1 184 ? -48.249 -14.917 80.783 1.00 47.59 184 ALA A N 1
ATOM 1450 C CA . ALA A 1 184 ? -47.935 -16.329 80.636 1.00 47.59 184 ALA A CA 1
ATOM 1451 C C . ALA A 1 184 ? -48.696 -17.144 81.694 1.00 47.59 184 ALA A C 1
ATOM 1453 O O . ALA A 1 184 ? -48.204 -17.410 82.788 1.00 47.59 184 ALA A O 1
ATOM 1454 N N . SER A 1 185 ? -49.926 -17.527 81.369 1.00 48.03 185 SER A N 1
ATOM 1455 C CA . SER A 1 185 ? -50.608 -18.630 82.030 1.00 48.03 185 SER A CA 1
ATOM 1456 C C . SER A 1 185 ? -50.177 -19.901 81.309 1.00 48.03 185 SER A C 1
ATOM 1458 O O . SER A 1 185 ? -50.671 -20.227 80.232 1.00 48.03 185 SER A O 1
ATOM 1460 N N . SER A 1 186 ? -49.197 -20.601 81.881 1.00 42.41 186 SER A N 1
ATOM 1461 C CA . SER A 1 186 ? -48.878 -21.971 81.479 1.00 42.41 186 SER A CA 1
ATOM 1462 C C . SER A 1 186 ? -50.078 -22.856 81.804 1.00 42.41 186 SER A C 1
ATOM 1464 O O . SER A 1 186 ? -50.229 -23.336 82.924 1.00 42.41 186 SER A O 1
ATOM 1466 N N . ILE A 1 187 ? -50.961 -23.031 80.825 1.00 48.09 187 ILE A N 1
ATOM 1467 C CA . ILE A 1 187 ? -51.972 -24.082 80.829 1.00 48.09 187 ILE A CA 1
ATOM 1468 C C . ILE A 1 187 ? -51.271 -25.323 80.284 1.00 48.09 187 ILE A C 1
ATOM 1470 O O . ILE A 1 187 ? -51.042 -25.447 79.081 1.00 48.09 187 ILE A O 1
ATOM 1474 N N . GLU A 1 188 ? -50.887 -26.228 81.179 1.00 44.75 188 GLU A N 1
ATOM 1475 C CA . GLU A 1 188 ? -50.394 -27.551 80.810 1.00 44.75 188 GLU A CA 1
ATOM 1476 C C . GLU A 1 188 ? -51.583 -28.375 80.287 1.00 44.75 188 GLU A C 1
ATOM 1478 O O . GLU A 1 188 ? -52.329 -29.002 81.039 1.00 44.75 188 GLU A O 1
ATOM 1483 N N . LEU A 1 189 ? -51.819 -28.292 78.974 1.00 48.47 189 LEU A N 1
ATOM 1484 C CA . LEU A 1 189 ? -52.837 -29.071 78.272 1.00 48.47 189 LEU A CA 1
ATOM 1485 C C . LEU A 1 189 ? -52.416 -30.546 78.237 1.00 48.47 189 LEU A C 1
ATOM 1487 O O . LEU A 1 189 ? -51.683 -30.993 77.356 1.00 48.47 189 LEU A O 1
ATOM 1491 N N . THR A 1 190 ? -52.914 -31.318 79.196 1.00 49.38 190 THR A N 1
ATOM 1492 C CA . THR A 1 190 ? -52.908 -32.780 79.133 1.00 49.38 190 THR A CA 1
ATOM 1493 C C . THR A 1 190 ? -54.023 -33.216 78.183 1.00 49.38 190 THR A C 1
ATOM 1495 O O . THR A 1 190 ? -55.201 -33.240 78.537 1.00 49.38 190 THR A O 1
ATOM 1498 N N . PHE A 1 191 ? -53.666 -33.519 76.933 1.00 58.03 191 PHE A N 1
ATOM 1499 C CA . PHE A 1 191 ? -54.602 -34.107 75.977 1.00 58.03 191 PHE A CA 1
ATOM 1500 C C . PHE A 1 191 ? -55.061 -35.474 76.504 1.00 58.03 191 PHE A C 1
ATOM 1502 O O . PHE A 1 191 ? -54.239 -36.348 76.775 1.00 58.03 191 PHE A O 1
ATOM 1509 N N . GLY A 1 192 ? -56.373 -35.651 76.683 1.00 64.62 192 GLY A N 1
ATOM 1510 C CA . GLY A 1 192 ? -56.943 -36.934 77.092 1.00 64.62 192 GLY A CA 1
ATOM 1511 C C . GLY A 1 192 ? -56.646 -38.039 76.066 1.00 64.62 192 GLY A C 1
ATOM 1512 O O . GLY A 1 192 ? -56.421 -37.733 74.892 1.00 64.62 192 GLY A O 1
ATOM 1513 N N . PRO A 1 193 ? -56.701 -39.326 76.462 1.00 67.81 193 PRO A N 1
ATOM 1514 C CA . PRO A 1 193 ? -56.309 -40.462 75.615 1.00 67.81 193 PRO A CA 1
ATOM 1515 C C . PRO A 1 193 ? -57.044 -40.506 74.266 1.00 67.81 193 PRO A C 1
ATOM 1517 O O . PRO A 1 193 ? -56.509 -41.007 73.281 1.00 67.81 193 PRO A O 1
ATOM 1520 N N . GLN A 1 194 ? -58.247 -39.932 74.205 1.00 66.12 194 GLN A N 1
ATOM 1521 C CA . GLN A 1 194 ? -59.046 -39.806 72.988 1.00 66.12 194 GLN A CA 1
ATOM 1522 C C . GLN A 1 194 ? -58.459 -38.791 71.993 1.00 66.12 194 GLN A C 1
ATOM 1524 O O . GLN A 1 194 ? -58.328 -39.102 70.817 1.00 66.12 194 GLN A O 1
ATOM 1529 N N . ALA A 1 195 ? -58.007 -37.624 72.462 1.00 65.94 195 ALA A N 1
ATOM 1530 C CA . ALA A 1 195 ? -57.372 -36.622 71.606 1.00 65.94 195 ALA A CA 1
ATOM 1531 C C . ALA A 1 195 ? -56.010 -37.107 71.086 1.00 65.94 195 ALA A C 1
ATOM 1533 O O . ALA A 1 195 ? -55.649 -36.848 69.940 1.00 65.94 195 ALA A O 1
ATOM 1534 N N . THR A 1 196 ? -55.269 -37.868 71.899 1.00 71.62 196 THR A N 1
ATOM 1535 C CA . THR A 1 196 ? -54.039 -38.528 71.447 1.00 71.62 196 THR A CA 1
ATOM 1536 C C . THR A 1 196 ? -54.340 -39.577 70.373 1.00 71.62 196 THR A C 1
ATOM 1538 O O . THR A 1 196 ? -53.622 -39.641 69.375 1.00 71.62 196 THR A O 1
ATOM 1541 N N . ALA A 1 197 ? -55.415 -40.359 70.523 1.00 70.00 197 ALA A N 1
ATOM 1542 C CA . ALA A 1 197 ? -55.837 -41.338 69.519 1.00 70.00 197 ALA A CA 1
ATOM 1543 C C . ALA A 1 197 ? -56.281 -40.669 68.205 1.00 70.00 197 ALA A C 1
ATOM 1545 O O . ALA A 1 197 ? -55.889 -41.122 67.127 1.00 70.00 197 ALA A O 1
ATOM 1546 N N . ASP A 1 198 ? -57.010 -39.555 68.282 1.00 74.56 198 ASP A N 1
ATOM 1547 C CA . ASP A 1 198 ? -57.467 -38.796 67.113 1.00 74.56 198 ASP A CA 1
ATOM 1548 C C . ASP A 1 198 ? -56.295 -38.168 66.352 1.00 74.56 198 ASP A C 1
ATOM 1550 O O . ASP A 1 198 ? -56.205 -38.303 65.131 1.00 74.56 198 ASP A O 1
ATOM 1554 N N . VAL A 1 199 ? -55.337 -37.556 67.059 1.00 76.12 199 VAL A N 1
ATOM 1555 C CA . VAL A 1 199 ? -54.107 -37.020 66.450 1.00 76.12 199 VAL A CA 1
ATOM 1556 C C . VAL A 1 199 ? -53.276 -38.139 65.824 1.00 76.12 199 VAL A C 1
ATOM 1558 O O . VAL A 1 199 ? -52.801 -37.990 64.700 1.00 76.12 199 VAL A O 1
ATOM 1561 N N . THR A 1 200 ? -53.139 -39.284 66.496 1.00 76.12 200 THR A N 1
ATOM 1562 C CA . THR A 1 200 ? -52.407 -40.438 65.944 1.00 76.12 200 THR A CA 1
ATOM 1563 C C . THR A 1 200 ? -53.068 -40.952 64.664 1.00 76.12 200 THR A C 1
ATOM 1565 O O . THR A 1 200 ? -52.388 -41.227 63.675 1.00 76.12 200 THR A O 1
ATOM 1568 N N . THR A 1 201 ? -54.401 -41.009 64.646 1.00 81.25 201 THR A N 1
ATOM 1569 C CA . THR A 1 201 ? -55.185 -41.426 63.476 1.00 81.25 201 THR A CA 1
ATOM 1570 C C . THR A 1 201 ? -55.066 -40.412 62.337 1.00 81.25 201 THR A C 1
ATOM 1572 O O . THR A 1 201 ? -54.864 -40.794 61.183 1.00 81.25 201 THR A O 1
ATOM 1575 N N . ALA A 1 202 ? -55.110 -39.115 62.641 1.00 81.88 202 ALA A N 1
ATOM 1576 C CA . ALA A 1 202 ? -54.924 -38.049 61.661 1.00 81.88 202 ALA A CA 1
ATOM 1577 C C . ALA A 1 202 ? -53.513 -38.066 61.051 1.00 81.88 202 ALA A C 1
ATOM 1579 O O . ALA A 1 202 ? -53.373 -37.954 59.834 1.00 81.88 202 ALA A O 1
ATOM 1580 N N . ILE A 1 203 ? -52.473 -38.280 61.865 1.00 83.25 203 ILE A N 1
ATOM 1581 C CA . ILE A 1 203 ? -51.086 -38.419 61.396 1.00 83.25 203 ILE A CA 1
ATOM 1582 C C . ILE A 1 203 ? -50.945 -39.649 60.492 1.00 83.25 203 ILE A C 1
ATOM 1584 O O . ILE A 1 203 ? -50.349 -39.551 59.420 1.00 83.25 203 ILE A O 1
ATOM 1588 N N . ALA A 1 204 ? -51.525 -40.790 60.876 1.00 81.25 204 ALA A N 1
ATOM 1589 C CA . ALA A 1 204 ? -51.510 -41.998 60.051 1.00 81.25 204 ALA A CA 1
ATOM 1590 C C . ALA A 1 204 ? -52.223 -41.784 58.703 1.00 81.25 204 ALA A C 1
ATOM 1592 O O . ALA A 1 204 ? -51.735 -42.217 57.658 1.00 81.25 204 ALA A O 1
ATOM 1593 N N . THR A 1 205 ? -53.339 -41.053 58.715 1.00 86.31 205 THR A N 1
ATOM 1594 C CA . THR A 1 205 ? -54.118 -40.730 57.512 1.00 86.31 205 THR A CA 1
ATOM 1595 C C . THR A 1 205 ? -53.354 -39.773 56.595 1.00 86.31 205 THR A C 1
ATOM 1597 O O . THR A 1 205 ? -53.296 -39.986 55.385 1.00 86.31 205 THR A O 1
ATOM 1600 N N . LEU A 1 206 ? -52.708 -38.749 57.163 1.00 85.25 206 LEU A N 1
ATOM 1601 C CA . LEU A 1 206 ? -51.869 -37.814 56.416 1.00 85.25 206 LEU A CA 1
ATOM 1602 C C . LEU A 1 206 ? -50.679 -38.529 55.773 1.00 85.25 206 LEU A C 1
ATOM 1604 O O . LEU A 1 206 ? -50.412 -38.319 54.593 1.00 85.25 206 LEU A O 1
ATOM 1608 N N . LYS A 1 207 ? -50.008 -39.411 56.521 1.00 87.69 207 LYS A N 1
ATOM 1609 C CA . LYS A 1 207 ? -48.901 -40.214 55.997 1.00 87.69 207 LYS A CA 1
ATOM 1610 C C . LYS A 1 207 ? -49.355 -41.075 54.814 1.00 87.69 207 LYS A C 1
ATOM 1612 O O . LYS A 1 207 ? -48.753 -41.002 53.750 1.00 87.69 207 LYS A O 1
ATOM 1617 N N . SER A 1 208 ? -50.474 -41.789 54.956 1.00 83.38 208 SER A N 1
ATOM 1618 C CA . SER A 1 208 ? -51.037 -42.595 53.864 1.00 83.38 208 SER A CA 1
ATOM 1619 C C . SER A 1 208 ? -51.419 -41.761 52.635 1.00 83.38 208 SER A C 1
ATOM 1621 O O . SER A 1 208 ? -51.294 -42.244 51.511 1.00 83.38 208 SER A O 1
ATOM 1623 N N . SER A 1 209 ? -51.903 -40.532 52.832 1.00 86.62 209 SER A N 1
ATOM 1624 C CA . SER A 1 209 ? -52.253 -39.615 51.741 1.00 86.62 209 SER A CA 1
ATOM 1625 C C . SER A 1 209 ? -51.011 -39.130 50.988 1.00 86.62 209 SER A C 1
ATOM 1627 O O . SER A 1 209 ? -50.993 -39.115 49.757 1.00 86.62 209 SER A O 1
ATOM 1629 N N . ILE A 1 210 ? -49.938 -38.807 51.718 1.00 82.69 210 ILE A N 1
ATOM 1630 C CA . ILE A 1 210 ? -48.648 -38.425 51.132 1.00 82.69 210 ILE A CA 1
ATOM 1631 C C . ILE A 1 210 ? -48.063 -39.591 50.327 1.00 82.69 210 ILE A C 1
ATOM 1633 O O . ILE A 1 210 ? -47.673 -39.392 49.178 1.00 82.69 210 ILE A O 1
ATOM 1637 N N . ASP A 1 211 ? -48.078 -40.811 50.868 1.00 82.56 211 ASP A N 1
ATOM 1638 C CA . ASP A 1 211 ? -47.564 -41.999 50.173 1.00 82.56 211 ASP A CA 1
ATOM 1639 C C . ASP A 1 211 ? -48.346 -42.293 48.877 1.00 82.56 211 ASP A C 1
ATOM 1641 O O . ASP A 1 211 ? -47.760 -42.635 47.842 1.00 82.56 211 ASP A O 1
ATOM 1645 N N . GLN A 1 212 ? -49.672 -42.100 48.887 1.00 82.56 212 GLN A N 1
ATOM 1646 C CA . GLN A 1 212 ? -50.496 -42.198 47.678 1.00 82.56 212 GLN A CA 1
ATOM 1647 C C . GLN A 1 212 ? -50.170 -41.098 46.666 1.00 82.56 212 GLN A C 1
ATOM 1649 O O . GLN A 1 212 ? -50.018 -41.395 45.482 1.00 82.56 212 GLN A O 1
ATOM 1654 N N . ALA A 1 213 ? -50.020 -39.848 47.110 1.00 79.62 213 ALA A N 1
ATOM 1655 C CA . ALA A 1 213 ? -49.677 -38.734 46.232 1.00 79.62 213 ALA A CA 1
ATOM 1656 C C . ALA A 1 213 ? -48.307 -38.934 45.564 1.00 79.62 213 ALA A C 1
ATOM 1658 O O . ALA A 1 213 ? -48.175 -38.714 44.360 1.00 79.62 213 ALA A O 1
ATOM 1659 N N . ILE A 1 214 ? -47.311 -39.420 46.314 1.00 79.38 214 ILE A N 1
ATOM 1660 C CA . ILE A 1 214 ? -45.985 -39.771 45.787 1.00 79.38 214 ILE A CA 1
ATOM 1661 C C . ILE A 1 214 ? -46.099 -40.904 44.760 1.00 79.38 214 ILE A C 1
ATOM 1663 O O . ILE A 1 214 ? -45.511 -40.814 43.681 1.00 79.38 214 ILE A O 1
ATOM 1667 N N . THR A 1 215 ? -46.892 -41.941 45.050 1.00 78.25 215 THR A N 1
ATOM 1668 C CA . THR A 1 215 ? -47.105 -43.067 44.126 1.00 78.25 215 THR A CA 1
ATOM 1669 C C . THR A 1 215 ? -47.720 -42.590 42.810 1.00 78.25 215 THR A C 1
ATOM 1671 O O . THR A 1 215 ? -47.145 -42.831 41.748 1.00 78.25 215 THR A O 1
ATOM 1674 N N . VAL A 1 216 ? -48.817 -41.830 42.871 1.00 80.31 216 VAL A N 1
ATOM 1675 C CA . VAL A 1 216 ? -49.495 -41.275 41.687 1.00 80.31 216 VAL A CA 1
ATOM 1676 C C . VAL A 1 216 ? -48.553 -40.371 40.889 1.00 80.31 216 VAL A C 1
ATOM 1678 O O . VAL A 1 216 ? -48.460 -40.490 39.668 1.00 80.31 216 VAL A O 1
ATOM 1681 N N . PHE A 1 217 ? -47.798 -39.507 41.568 1.00 76.69 217 PHE A N 1
ATOM 1682 C CA . PHE A 1 217 ? -46.828 -38.631 40.918 1.00 76.69 217 PHE A CA 1
ATOM 1683 C C . PHE A 1 217 ? -45.735 -39.431 40.189 1.00 76.69 217 PHE A C 1
ATOM 1685 O O . PHE A 1 217 ? -45.467 -39.183 39.011 1.00 76.69 217 PHE A O 1
ATOM 1692 N N . SER A 1 218 ? -45.167 -40.456 40.832 1.00 71.38 218 SER A N 1
ATOM 1693 C CA . SER A 1 218 ? -44.148 -41.324 40.224 1.00 71.38 218 SER A CA 1
ATOM 1694 C C . SER A 1 218 ? -44.663 -42.081 38.990 1.00 71.38 218 SER A C 1
ATOM 1696 O O . SER A 1 218 ? -43.952 -42.206 37.990 1.00 71.38 218 SER A O 1
ATOM 1698 N N . GLU A 1 219 ? -45.924 -42.522 39.006 1.00 76.62 219 GLU A N 1
ATOM 1699 C CA . GLU A 1 219 ? -46.562 -43.196 37.872 1.00 76.62 219 GLU A CA 1
ATOM 1700 C C . GLU A 1 219 ? -46.818 -42.237 36.703 1.00 76.62 219 GLU A C 1
ATOM 1702 O O . GLU A 1 219 ? -46.579 -42.604 35.552 1.00 76.62 219 GLU A O 1
ATOM 1707 N N . THR A 1 220 ? -47.211 -40.988 36.979 1.00 73.25 220 THR A N 1
ATOM 1708 C CA . THR A 1 220 ? -47.393 -39.955 35.938 1.00 73.25 220 THR A CA 1
ATOM 1709 C C . THR A 1 220 ? -46.081 -39.473 35.308 1.00 73.25 220 THR A C 1
ATOM 1711 O O . THR A 1 220 ? -46.051 -39.115 34.125 1.00 73.25 220 THR A O 1
ATOM 1714 N N . LEU A 1 221 ? -44.974 -39.507 36.055 1.00 68.00 221 LEU A N 1
ATOM 1715 C CA . LEU A 1 221 ? -43.649 -39.145 35.545 1.00 68.00 221 LEU A CA 1
ATOM 1716 C C . LEU A 1 221 ? -42.980 -40.259 34.728 1.00 68.00 221 LEU A C 1
ATOM 1718 O O . LEU A 1 221 ? -42.171 -39.964 33.849 1.00 68.00 221 LEU A O 1
ATOM 1722 N N . ARG A 1 222 ? -43.332 -41.530 34.958 1.00 64.94 222 ARG A N 1
ATOM 1723 C CA . ARG A 1 222 ? -42.750 -42.699 34.270 1.00 64.94 222 ARG A CA 1
ATOM 1724 C C . ARG A 1 222 ? -42.729 -42.614 32.732 1.00 64.94 222 ARG A C 1
ATOM 1726 O O . ARG A 1 222 ? -41.673 -42.881 32.161 1.00 64.94 222 ARG A O 1
ATOM 1733 N N . PRO A 1 223 ? -43.818 -42.228 32.035 1.00 64.81 223 PRO A N 1
ATOM 1734 C CA . PRO A 1 223 ? -43.795 -42.089 30.577 1.00 64.81 223 PRO A CA 1
ATOM 1735 C C . PRO A 1 223 ? -42.970 -40.885 30.089 1.00 64.81 223 PRO A C 1
ATOM 1737 O O . PRO A 1 223 ? -42.468 -40.914 28.969 1.00 64.81 223 PRO A O 1
ATOM 1740 N N . HIS A 1 224 ? -42.776 -39.856 30.923 1.00 59.78 224 HIS A N 1
ATOM 1741 C CA . HIS A 1 224 ? -41.995 -38.657 30.589 1.00 59.78 224 HIS A CA 1
ATOM 1742 C C . HIS A 1 224 ? -40.488 -38.828 30.864 1.00 59.78 224 HIS A C 1
ATOM 1744 O O . HIS A 1 224 ? -39.664 -38.198 30.204 1.00 59.78 224 HIS A O 1
ATOM 1750 N N . ALA A 1 225 ? -40.109 -39.722 31.784 1.00 54.19 225 ALA A N 1
ATOM 1751 C CA . ALA A 1 225 ? -38.713 -40.045 32.091 1.00 54.19 225 ALA A CA 1
ATOM 1752 C C . ALA A 1 225 ? -38.009 -40.845 30.974 1.00 54.19 225 ALA A C 1
ATOM 1754 O O . ALA A 1 225 ? -36.795 -40.754 30.825 1.00 54.19 225 ALA A O 1
ATOM 1755 N N . ALA A 1 226 ? -38.750 -41.577 30.133 1.00 55.16 226 ALA A N 1
ATOM 1756 C CA . ALA A 1 226 ? -38.184 -42.341 29.013 1.00 55.16 226 ALA A CA 1
ATOM 1757 C C . ALA A 1 226 ? -37.648 -41.467 27.856 1.00 55.16 226 ALA A C 1
ATOM 1759 O O . ALA A 1 226 ? -37.026 -41.987 26.930 1.00 55.16 226 ALA A O 1
ATOM 1760 N N . HIS A 1 227 ? -37.902 -40.153 27.868 1.00 54.81 227 HIS A N 1
ATOM 1761 C CA . HIS A 1 227 ? -37.459 -39.213 26.826 1.00 54.81 227 HIS A CA 1
ATOM 1762 C C . HIS A 1 227 ? -36.368 -38.237 27.285 1.00 54.81 227 HIS A C 1
ATOM 1764 O O . HIS A 1 227 ? -35.849 -37.481 26.467 1.00 54.81 227 HIS A O 1
ATOM 1770 N N . LEU A 1 228 ? -35.970 -38.277 28.559 1.00 49.34 228 LEU A N 1
ATOM 1771 C CA . LEU A 1 228 ? -34.929 -37.418 29.116 1.00 49.34 228 LEU A CA 1
ATOM 1772 C C . LEU A 1 228 ? -33.756 -38.291 29.577 1.00 49.34 228 LEU A C 1
ATOM 1774 O O . LEU A 1 228 ? -33.778 -38.852 30.668 1.00 49.34 228 LEU A O 1
ATOM 1778 N N . GLN A 1 229 ? -32.719 -38.401 28.740 1.00 53.50 229 GLN A N 1
ATOM 1779 C CA . GLN A 1 229 ? -31.392 -38.905 29.130 1.00 53.50 229 GLN A CA 1
ATOM 1780 C C . GLN A 1 229 ? -30.677 -37.870 30.018 1.00 53.50 229 GLN A C 1
ATOM 1782 O O . GLN A 1 229 ? -29.605 -37.377 29.676 1.00 53.50 229 GLN A O 1
ATOM 1787 N N . ASP A 1 230 ? -31.304 -37.486 31.130 1.00 55.00 230 ASP A N 1
ATOM 1788 C CA . ASP A 1 230 ? -30.763 -36.509 32.070 1.00 55.00 230 ASP A CA 1
ATOM 1789 C C . ASP A 1 230 ? -30.383 -37.224 33.384 1.00 55.00 230 ASP A C 1
ATOM 1791 O O . ASP A 1 230 ? -31.267 -37.762 34.066 1.00 55.00 230 ASP A O 1
ATOM 1795 N N . PRO A 1 231 ? -29.088 -37.279 33.758 1.00 57.06 231 PRO A N 1
ATOM 1796 C CA . PRO A 1 231 ? -28.603 -38.042 34.914 1.00 57.06 231 PRO A CA 1
ATOM 1797 C C . PRO A 1 231 ? -29.219 -37.602 36.254 1.00 57.06 231 PRO A C 1
ATOM 1799 O O . PRO A 1 231 ? -29.248 -38.378 37.208 1.00 57.06 231 PRO A O 1
ATOM 1802 N N . ASN A 1 232 ? -29.775 -36.389 36.336 1.00 57.03 232 ASN A N 1
ATOM 1803 C CA . ASN A 1 232 ? -30.475 -35.921 37.535 1.00 57.03 232 ASN A CA 1
ATOM 1804 C C . ASN A 1 232 ? -31.859 -36.564 37.738 1.00 57.03 232 ASN A C 1
ATOM 1806 O O . ASN A 1 232 ? -32.310 -36.685 38.876 1.00 57.03 232 ASN A O 1
ATOM 1810 N N . VAL A 1 233 ? -32.524 -37.015 36.670 1.00 58.00 233 VAL A N 1
ATOM 1811 C CA . VAL A 1 233 ? -33.836 -37.685 36.759 1.00 58.00 233 VAL A CA 1
ATOM 1812 C C . VAL A 1 233 ? -33.671 -39.147 37.191 1.00 58.00 233 VAL A C 1
ATOM 1814 O O . VAL A 1 233 ? -34.501 -39.677 37.929 1.00 58.00 233 VAL A O 1
ATOM 1817 N N . GLN A 1 234 ? -32.557 -39.779 36.810 1.00 53.47 234 GLN A N 1
ATOM 1818 C CA . GLN A 1 234 ? -32.192 -41.133 37.241 1.00 53.47 234 GLN A CA 1
ATOM 1819 C C . GLN A 1 234 ? -31.916 -41.215 38.750 1.00 53.47 234 GLN A C 1
ATOM 1821 O O . GLN A 1 234 ? -32.450 -42.103 39.410 1.00 53.47 234 GLN A O 1
ATOM 1826 N N . ASN A 1 235 ? -31.209 -40.234 39.322 1.00 57.84 235 ASN A N 1
ATOM 1827 C CA . ASN A 1 235 ? -30.980 -40.159 40.773 1.00 57.84 235 ASN A CA 1
ATOM 1828 C C . ASN A 1 235 ? -32.284 -40.004 41.583 1.00 57.84 235 ASN A C 1
ATOM 1830 O O . ASN A 1 235 ? -32.408 -40.546 42.680 1.00 57.84 235 ASN A O 1
ATOM 1834 N N . LEU A 1 236 ? -33.280 -39.296 41.040 1.00 55.03 236 LEU A N 1
ATOM 1835 C CA . LEU A 1 236 ? -34.596 -39.121 41.670 1.00 55.03 236 LEU A CA 1
ATOM 1836 C C . LEU A 1 236 ? -35.437 -40.412 41.658 1.00 55.03 236 LEU A C 1
ATOM 1838 O O . LEU A 1 236 ? -36.194 -40.663 42.596 1.00 55.03 236 LEU A O 1
ATOM 1842 N N . LEU A 1 237 ? -35.277 -41.255 40.633 1.00 55.97 237 LEU A N 1
ATOM 1843 C CA . LEU A 1 237 ? -35.918 -42.573 40.547 1.00 55.97 237 LEU A CA 1
ATOM 1844 C C . LEU A 1 237 ? -35.249 -43.613 41.460 1.00 55.97 237 LEU A C 1
ATOM 1846 O O . LEU A 1 237 ? -35.951 -44.441 42.040 1.00 55.97 237 LEU A O 1
ATOM 1850 N N . GLU A 1 238 ? -33.926 -43.559 41.634 1.00 57.38 238 GLU A N 1
ATOM 1851 C CA . GLU A 1 238 ? -33.206 -44.455 42.553 1.00 57.38 238 GLU A CA 1
ATOM 1852 C C . GLU A 1 238 ? -33.512 -44.150 44.027 1.00 57.38 238 GLU A C 1
ATOM 1854 O O . GLU A 1 238 ? -33.758 -45.074 44.804 1.00 57.38 238 GLU A O 1
ATOM 1859 N N . LEU A 1 239 ? -33.622 -42.871 44.404 1.00 55.47 239 LEU A N 1
ATOM 1860 C CA . LEU A 1 239 ? -34.047 -42.469 45.753 1.00 55.47 239 LEU A CA 1
ATOM 1861 C C . LEU A 1 239 ? -35.482 -42.917 46.072 1.00 55.47 239 LEU A C 1
ATOM 1863 O O . LEU A 1 239 ? -35.766 -43.334 47.191 1.00 55.47 239 LEU A O 1
ATOM 1867 N N . SER A 1 240 ? -36.373 -42.916 45.076 1.00 52.66 240 SER A N 1
ATOM 1868 C CA . SER A 1 240 ? -37.744 -43.427 45.214 1.00 52.66 240 SER A CA 1
ATOM 1869 C C . SER A 1 240 ? -37.823 -44.957 45.352 1.00 52.66 240 SER A C 1
ATOM 1871 O O . SER A 1 240 ? -38.852 -45.464 45.805 1.00 52.66 240 SER A O 1
ATOM 1873 N N . GLY A 1 241 ? -36.795 -45.701 44.932 1.00 54.47 241 GLY A N 1
ATOM 1874 C CA . GLY A 1 241 ? -36.740 -47.165 45.023 1.00 54.47 241 GLY A CA 1
ATOM 1875 C C . GLY A 1 241 ? -35.983 -47.691 46.246 1.00 54.47 241 GLY A C 1
ATOM 1876 O O . GLY A 1 241 ? -36.243 -48.812 46.679 1.00 54.47 241 GLY A O 1
ATOM 1877 N N . ALA A 1 242 ? -35.072 -46.895 46.812 1.00 45.94 242 ALA A N 1
ATOM 1878 C CA . ALA A 1 242 ? -34.163 -47.331 47.870 1.00 45.94 242 ALA A CA 1
ATOM 1879 C C . ALA A 1 242 ? -34.763 -47.305 49.290 1.00 45.94 242 ALA A C 1
ATOM 1881 O O . ALA A 1 242 ? -34.255 -48.002 50.162 1.00 45.94 242 ALA A O 1
ATOM 1882 N N . GLU A 1 243 ? -35.867 -46.589 49.534 1.00 45.22 243 GLU A N 1
ATOM 1883 C CA . GLU A 1 243 ? -36.532 -46.559 50.854 1.00 45.22 243 GLU A CA 1
ATOM 1884 C C . GLU A 1 243 ? -37.579 -47.677 51.054 1.00 45.22 243 GLU A C 1
ATOM 1886 O O . GLU A 1 243 ? -38.497 -47.560 51.865 1.00 45.22 243 GLU A O 1
ATOM 1891 N N . ARG A 1 244 ? -37.457 -48.789 50.316 1.00 48.38 244 ARG A N 1
ATOM 1892 C CA . ARG A 1 244 ? -38.248 -50.012 50.534 1.00 48.38 244 ARG A CA 1
ATOM 1893 C C . ARG A 1 244 ? -37.363 -51.186 50.965 1.00 48.38 244 ARG A C 1
ATOM 1895 O O . ARG A 1 244 ? -37.260 -52.174 50.243 1.00 48.38 244 ARG A O 1
ATOM 1902 N N . ASN A 1 245 ? -36.748 -51.063 52.142 1.00 37.88 245 ASN A N 1
ATOM 1903 C CA . ASN A 1 245 ? -36.378 -52.179 53.024 1.00 37.88 245 ASN A CA 1
ATOM 1904 C C . ASN A 1 245 ? -36.433 -51.732 54.484 1.00 37.88 245 ASN A C 1
ATOM 1906 O O . ASN A 1 245 ? -35.804 -50.698 54.796 1.00 37.88 245 ASN A O 1
#